Protein AF-A0A1R1XSS2-F1 (afdb_monomer_lite)

Secondary structure (DSSP, 8-state):
-PPP-HHHHHHHHHS------S-S-S----GGG---TTHHHHHHHHHHHHHHHHHHHHHHHHHHHHHHHHHHH--SHHHHHHHHHHHHHHHHHHHHHHHHHHHHHHHHHHHHT-TTS-HHHHHHHHHHHHHHHHHHHHHHHHHHHHHHHHHHHHHHHHHHHHHHH-TT--HHHHHHHHHSTTHHHHHHHHHHTSS-HHHHHHHHHHHHHHHHHHHHHHHHHHHHHHHHHHHHHHHHHHHHHHHHHHHHHHHHHHHHHHHHHHHHHHHHHHHHHHHS-------THHHHHHHHHHHHHT--

InterPro domains:
  IPR000727 Target SNARE coiled-coil homology domain [PF05739] (240-275)
  IPR000727 Target SNARE coiled-coil homology domain [PS50192] (204-266)
  IPR000727 Target SNARE coiled-coil homology domain [SM00397] (199-266)
  IPR006011 Syntaxin, N-terminal domain [PF00804] (41-190)
  IPR006012 Syntaxin/epimorphin, conserved site [PS00914] (210-249)
  IPR010989 SNARE [SSF47661] (39-256)
  IPR045242 Syntaxin [PTHR19957] (60-287)

Organism: NCBI:txid133412

pLDDT: mean 76.54, std 17.03, range [36.44, 97.75]

Structure (mmCIF, N/CA/C/O backbone):
data_AF-A0A1R1XSS2-F1
#
_entry.id   AF-A0A1R1XSS2-F1
#
loop_
_atom_site.group_PDB
_atom_site.id
_atom_site.type_symbol
_atom_site.label_atom_id
_atom_site.label_alt_id
_atom_site.label_comp_id
_atom_site.label_asym_id
_atom_site.label_entity_id
_atom_site.label_seq_id
_atom_site.pdbx_PDB_ins_code
_atom_site.Cartn_x
_atom_site.Cartn_y
_atom_site.Cartn_z
_atom_site.occupancy
_atom_site.B_iso_or_equiv
_atom_site.auth_seq_id
_atom_site.auth_comp_id
_atom_site.auth_asym_id
_atom_site.auth_atom_id
_atom_site.pdbx_PDB_model_num
ATOM 1 N N . MET A 1 1 ? -9.711 13.034 -41.044 1.00 37.41 1 MET A N 1
ATOM 2 C CA . MET A 1 1 ? -9.622 11.672 -41.613 1.00 37.41 1 MET A CA 1
ATOM 3 C C . MET A 1 1 ? -8.235 11.506 -42.209 1.00 37.41 1 MET A C 1
ATOM 5 O O . MET A 1 1 ? -7.926 12.176 -43.189 1.00 37.41 1 MET A O 1
ATOM 9 N N . SER A 1 2 ? -7.376 10.719 -41.565 1.00 43.84 2 SER A N 1
ATOM 10 C CA . SER A 1 2 ? -6.006 10.470 -42.024 1.00 43.84 2 SER A CA 1
ATOM 11 C C . SER A 1 2 ? -6.048 9.641 -43.306 1.00 43.84 2 SER A C 1
ATOM 13 O O . SER A 1 2 ? -6.611 8.551 -43.316 1.00 43.84 2 SER A O 1
ATOM 15 N N . ARG A 1 3 ? -5.520 10.188 -44.405 1.00 57.16 3 ARG A N 1
ATOM 16 C CA . ARG A 1 3 ? -5.411 9.478 -45.684 1.00 57.16 3 ARG A CA 1
ATOM 17 C C . ARG A 1 3 ? -4.302 8.436 -45.575 1.00 57.16 3 ARG A C 1
ATOM 19 O O . ARG A 1 3 ? -3.147 8.801 -45.374 1.00 57.16 3 ARG A O 1
ATOM 26 N N . ASP A 1 4 ? -4.669 7.168 -45.711 1.00 62.91 4 ASP A N 1
ATOM 27 C CA . ASP A 1 4 ? -3.725 6.062 -45.821 1.00 62.91 4 ASP A CA 1
ATOM 28 C C . ASP A 1 4 ? -2.905 6.209 -47.117 1.00 62.91 4 ASP A C 1
ATOM 30 O O . ASP A 1 4 ? -3.460 6.306 -48.212 1.00 62.91 4 ASP A O 1
ATOM 34 N N . ARG A 1 5 ? -1.580 6.309 -46.974 1.00 66.69 5 ARG A N 1
ATOM 35 C CA . ARG A 1 5 ? -0.603 6.470 -48.069 1.00 66.69 5 ARG A CA 1
ATOM 36 C C . ARG A 1 5 ? 0.206 5.198 -48.324 1.00 66.69 5 ARG A C 1
ATOM 38 O O . ARG A 1 5 ? 1.117 5.204 -49.150 1.00 66.69 5 ARG A O 1
ATOM 45 N N . PHE A 1 6 ? -0.121 4.104 -47.639 1.00 59.25 6 PHE A N 1
ATOM 46 C CA . PHE A 1 6 ? 0.618 2.852 -47.744 1.00 59.25 6 PHE A CA 1
ATOM 47 C C . PHE A 1 6 ? 0.536 2.242 -49.154 1.00 59.25 6 PHE A C 1
ATOM 49 O O .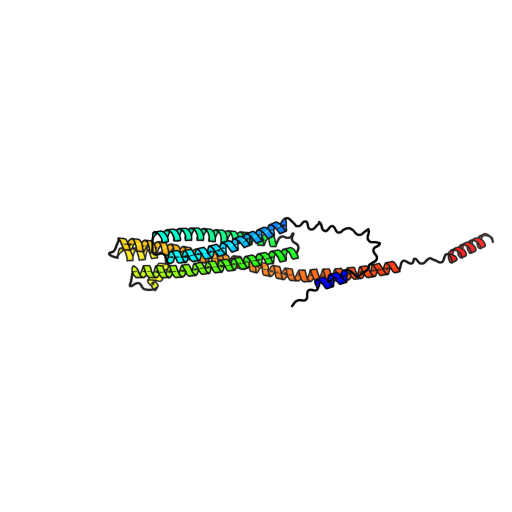 PHE A 1 6 ? 1.543 1.788 -49.700 1.00 59.25 6 PHE A O 1
ATOM 56 N N . GLY A 1 7 ? -0.629 2.332 -49.803 1.00 68.44 7 GLY A N 1
ATOM 57 C CA . GLY A 1 7 ? -0.813 1.868 -51.184 1.00 68.44 7 GLY A CA 1
ATOM 58 C C . GLY A 1 7 ? -0.032 2.684 -52.224 1.00 68.44 7 GLY A C 1
ATOM 59 O O . GLY A 1 7 ? 0.522 2.122 -53.168 1.00 68.44 7 GLY A O 1
ATOM 60 N N . GLU A 1 8 ? 0.089 3.998 -52.018 1.00 64.12 8 GLU A N 1
ATOM 61 C CA . GLU A 1 8 ? 0.827 4.910 -52.908 1.00 64.12 8 GLU A CA 1
ATOM 62 C C . GLU A 1 8 ? 2.338 4.601 -52.896 1.00 64.12 8 GLU A C 1
ATOM 64 O O . GLU A 1 8 ? 3.032 4.722 -53.910 1.00 64.12 8 GLU A O 1
ATOM 69 N N . PHE A 1 9 ? 2.838 4.124 -51.752 1.00 56.12 9 PHE A N 1
ATOM 70 C CA . PHE A 1 9 ? 4.223 3.700 -51.576 1.00 56.12 9 PHE A CA 1
ATOM 71 C C . PHE A 1 9 ? 4.523 2.371 -52.290 1.00 56.12 9 PHE A C 1
ATOM 73 O O . PHE A 1 9 ? 5.562 2.242 -52.939 1.00 56.12 9 PHE A O 1
ATOM 80 N N . GLN A 1 10 ? 3.594 1.407 -52.252 1.00 58.41 10 GLN A N 1
ATOM 81 C CA . GLN A 1 10 ? 3.740 0.139 -52.980 1.00 58.41 10 GLN A CA 1
ATOM 82 C C . GLN A 1 10 ? 3.698 0.335 -54.500 1.00 58.41 10 GLN A C 1
ATOM 84 O O . GLN A 1 10 ? 4.491 -0.267 -55.222 1.00 58.41 10 GLN A O 1
ATOM 89 N N . GLN A 1 11 ? 2.838 1.230 -54.993 1.00 56.16 11 GLN A N 1
ATOM 90 C CA . GLN A 1 11 ? 2.760 1.531 -56.424 1.00 56.16 11 GLN A CA 1
ATOM 91 C C . GLN A 1 11 ? 4.023 2.215 -56.954 1.00 56.16 11 GLN A C 1
ATOM 93 O O . GLN A 1 11 ? 4.503 1.850 -58.025 1.00 56.16 11 GLN A O 1
ATOM 98 N N . ARG A 1 12 ? 4.622 3.140 -56.191 1.00 53.88 12 ARG A N 1
ATOM 99 C CA . ARG A 1 12 ? 5.908 3.754 -56.567 1.00 53.88 12 ARG A CA 1
ATOM 100 C C . ARG A 1 12 ? 7.084 2.776 -56.538 1.00 53.88 12 ARG A C 1
ATOM 102 O O . ARG A 1 12 ? 8.028 2.961 -57.301 1.00 53.88 12 ARG A O 1
ATOM 109 N N . SER A 1 13 ? 7.024 1.739 -55.704 1.00 52.06 13 SER A N 1
ATOM 110 C CA . SER A 1 13 ? 8.040 0.682 -55.654 1.00 52.06 13 SER A CA 1
ATOM 111 C C . SER A 1 13 ? 7.968 -0.287 -56.843 1.00 52.06 13 SER A C 1
ATOM 113 O O . SER A 1 13 ? 8.971 -0.927 -57.148 1.00 52.06 13 SER A O 1
ATOM 115 N N . GLY A 1 14 ? 6.812 -0.422 -57.502 1.00 45.78 14 GLY A N 1
ATOM 116 C CA . GLY A 1 14 ? 6.598 -1.397 -58.580 1.00 45.78 14 GLY A CA 1
ATOM 117 C C . GLY A 1 14 ? 7.002 -0.932 -59.985 1.00 45.78 14 GLY A C 1
ATOM 118 O O . GLY A 1 14 ? 7.110 -1.756 -60.886 1.00 45.78 14 GLY A O 1
ATOM 119 N N . THR A 1 15 ? 7.237 0.368 -60.197 1.00 45.38 15 THR A N 1
ATOM 120 C CA . THR A 1 15 ? 7.461 0.962 -61.534 1.00 45.38 15 THR A CA 1
ATOM 121 C C . THR A 1 15 ? 8.864 1.538 -61.750 1.00 45.38 15 THR A C 1
ATOM 123 O O . THR A 1 15 ? 9.052 2.400 -62.606 1.00 45.38 15 THR A O 1
ATOM 126 N N . ALA A 1 16 ? 9.869 1.077 -61.005 1.00 41.56 16 ALA A N 1
ATOM 127 C CA . ALA A 1 16 ? 11.271 1.374 -61.296 1.00 41.56 16 ALA A CA 1
ATOM 128 C C . ALA A 1 16 ? 11.946 0.120 -61.867 1.00 41.56 16 ALA A C 1
ATOM 130 O O . ALA A 1 16 ? 12.512 -0.686 -61.135 1.00 41.56 16 ALA A O 1
ATOM 131 N N . GLY A 1 17 ? 11.860 -0.051 -63.189 1.00 41.84 17 GLY A N 1
ATOM 132 C CA . GLY A 1 17 ? 12.628 -1.059 -63.914 1.00 41.84 17 GLY A CA 1
ATOM 133 C C . GLY A 1 17 ? 14.123 -0.759 -63.813 1.00 41.84 17 GLY A C 1
ATOM 134 O O . GLY A 1 17 ? 14.663 -0.000 -64.615 1.00 41.84 17 GLY A O 1
ATOM 135 N N . TYR A 1 18 ? 14.788 -1.348 -62.822 1.00 37.25 18 TYR A N 1
ATOM 136 C CA . TYR A 1 18 ? 16.235 -1.501 -62.816 1.00 37.25 18 TYR A CA 1
ATOM 137 C C . TYR A 1 18 ? 16.567 -2.847 -63.454 1.00 37.25 18 TYR A C 1
ATOM 139 O O . TYR A 1 18 ? 16.076 -3.885 -63.020 1.00 37.25 18 TYR A O 1
ATOM 147 N N . ALA A 1 19 ? 17.372 -2.794 -64.516 1.00 37.88 19 ALA A N 1
ATOM 148 C CA . ALA A 1 19 ? 17.928 -3.957 -65.188 1.00 37.88 19 ALA A CA 1
ATOM 149 C C . ALA A 1 19 ? 18.564 -4.907 -64.164 1.00 37.88 19 ALA A C 1
ATOM 151 O O . ALA A 1 19 ? 19.364 -4.501 -63.320 1.00 37.88 19 ALA A O 1
ATOM 152 N N . GLN A 1 20 ? 18.140 -6.159 -64.244 1.00 39.53 20 GLN A N 1
ATOM 153 C CA . GLN A 1 20 ? 18.411 -7.217 -63.295 1.00 39.53 20 GLN A CA 1
ATOM 154 C C . GLN A 1 20 ? 19.535 -8.089 -63.837 1.00 39.53 20 GLN A C 1
ATOM 156 O O . GLN A 1 20 ? 19.279 -9.194 -64.273 1.00 39.53 20 GLN A O 1
ATOM 161 N N . ASP A 1 21 ? 20.758 -7.569 -63.837 1.00 38.91 21 ASP A N 1
ATOM 162 C CA . ASP A 1 21 ? 21.982 -8.348 -64.026 1.00 38.91 21 ASP A CA 1
ATOM 163 C C . ASP A 1 21 ? 23.112 -7.621 -63.269 1.00 38.91 21 ASP A C 1
ATOM 165 O O . ASP A 1 21 ? 23.162 -6.394 -63.261 1.00 38.91 21 ASP A O 1
ATOM 169 N N . ASP A 1 22 ? 23.991 -8.372 -62.598 1.00 38.97 22 ASP A N 1
ATOM 170 C CA . ASP A 1 22 ? 25.159 -7.929 -61.799 1.00 38.97 22 ASP A CA 1
ATOM 171 C C . ASP A 1 22 ? 25.000 -7.619 -60.292 1.00 38.97 22 ASP A C 1
ATOM 173 O O . ASP A 1 22 ? 25.690 -6.752 -59.750 1.00 38.97 22 ASP A O 1
ATOM 177 N N . PHE A 1 23 ? 24.217 -8.407 -59.545 1.00 37.78 23 PHE A N 1
ATOM 178 C CA . PHE A 1 23 ? 24.338 -8.458 -58.070 1.00 37.78 23 PHE A CA 1
ATOM 179 C C . PHE A 1 23 ? 24.387 -9.879 -57.478 1.00 37.78 23 PHE A C 1
ATOM 181 O O . PHE A 1 23 ? 23.894 -10.121 -56.384 1.00 37.78 23 PHE A O 1
ATOM 188 N N . ASN A 1 24 ? 25.065 -10.825 -58.135 1.00 38.59 24 ASN A N 1
ATOM 189 C CA . ASN A 1 24 ? 25.319 -12.156 -57.550 1.00 38.59 24 ASN A CA 1
ATOM 190 C C . ASN A 1 24 ? 26.550 -12.228 -56.626 1.00 38.59 24 ASN A C 1
ATOM 192 O O . ASN A 1 24 ? 27.005 -13.317 -56.290 1.00 38.59 24 ASN A O 1
ATOM 196 N N . ASN A 1 25 ? 27.100 -11.096 -56.176 1.00 46.53 25 ASN A N 1
ATOM 197 C CA . ASN A 1 25 ? 28.165 -11.112 -55.171 1.00 46.53 25 ASN A CA 1
ATOM 198 C C . ASN A 1 25 ? 28.064 -9.932 -54.198 1.00 46.53 25 ASN A C 1
ATOM 200 O O . ASN A 1 25 ? 28.955 -9.087 -54.104 1.00 46.53 25 ASN A O 1
ATOM 204 N N . ALA A 1 26 ? 26.940 -9.852 -53.491 1.00 37.84 26 ALA A N 1
ATOM 205 C CA . ALA A 1 26 ? 26.832 -9.066 -52.274 1.00 37.84 26 ALA A CA 1
ATOM 206 C C . ALA A 1 26 ? 26.421 -10.017 -51.153 1.00 37.84 26 ALA A C 1
ATOM 208 O O . ALA A 1 26 ? 25.382 -10.667 -51.228 1.00 37.84 26 ALA A O 1
ATOM 209 N N . HIS A 1 27 ? 27.298 -10.115 -50.155 1.00 43.62 27 HIS A N 1
ATOM 210 C CA . HIS A 1 27 ? 27.101 -10.789 -48.880 1.00 43.62 27 HIS A CA 1
ATOM 211 C C . HIS A 1 27 ? 25.633 -10.694 -48.447 1.00 43.62 27 HIS A C 1
ATOM 213 O O . HIS A 1 27 ? 25.134 -9.599 -48.183 1.00 43.62 27 HIS A O 1
ATOM 219 N N . SER A 1 28 ? 24.939 -11.831 -48.394 1.00 38.06 28 SER A N 1
ATOM 220 C CA . SER A 1 28 ? 23.643 -11.914 -47.736 1.00 38.06 28 SER A CA 1
ATOM 221 C C . SER A 1 28 ? 23.850 -11.446 -46.300 1.00 38.06 28 SER A C 1
ATOM 223 O O . SER A 1 28 ? 24.470 -12.157 -45.505 1.00 38.06 28 SER A O 1
ATOM 225 N N . ILE A 1 29 ? 23.389 -10.238 -45.970 1.00 46.94 29 ILE A N 1
ATOM 226 C CA . ILE A 1 29 ? 23.293 -9.816 -44.577 1.00 46.94 29 ILE A CA 1
ATOM 227 C C . ILE A 1 29 ? 22.296 -10.778 -43.950 1.00 46.94 29 ILE A C 1
ATOM 229 O O . ILE A 1 29 ? 21.097 -10.745 -44.226 1.00 46.94 29 ILE A O 1
ATOM 233 N N . ASN A 1 30 ? 22.839 -11.705 -43.175 1.00 38.56 30 ASN A N 1
ATOM 234 C CA . ASN A 1 30 ? 22.077 -12.695 -42.458 1.00 38.56 30 ASN A CA 1
ATOM 235 C C . ASN A 1 30 ? 21.280 -11.975 -41.360 1.00 38.56 30 ASN A C 1
ATOM 237 O O . ASN A 1 30 ? 21.793 -11.711 -40.275 1.00 38.56 30 ASN A O 1
ATOM 241 N N . MET A 1 31 ? 20.018 -11.658 -41.652 1.00 43.28 31 MET A N 1
ATOM 242 C CA . MET A 1 31 ? 19.047 -11.122 -40.692 1.00 43.28 31 MET A CA 1
ATOM 243 C C . MET A 1 31 ? 18.635 -12.141 -39.605 1.00 43.28 31 MET A C 1
ATOM 245 O O . MET A 1 31 ? 17.736 -11.856 -38.825 1.00 43.28 31 MET A O 1
ATOM 249 N N . ASN A 1 32 ? 19.298 -13.301 -39.485 1.00 36.44 32 ASN A N 1
ATOM 250 C CA . ASN A 1 32 ? 19.115 -14.217 -38.348 1.00 36.44 32 ASN A CA 1
ATOM 251 C C . ASN A 1 32 ? 20.041 -13.920 -37.156 1.00 36.44 32 ASN A C 1
ATOM 253 O O . ASN A 1 32 ? 20.038 -14.671 -36.182 1.00 36.44 32 ASN A O 1
ATOM 257 N N . GLN A 1 33 ? 20.808 -12.824 -37.174 1.00 38.62 33 GLN A N 1
ATOM 258 C CA . GLN A 1 33 ? 21.546 -12.364 -35.988 1.00 38.62 33 GLN A CA 1
ATOM 259 C C . GLN A 1 33 ? 20.752 -11.413 -35.073 1.00 38.62 33 GLN A C 1
ATOM 261 O O . GLN A 1 33 ? 21.328 -10.827 -34.163 1.00 38.62 33 GLN A O 1
ATOM 266 N N . ILE A 1 34 ? 19.420 -11.341 -35.192 1.00 45.09 34 ILE A N 1
ATOM 267 C CA . ILE A 1 34 ? 18.556 -10.868 -34.091 1.00 45.09 34 ILE A CA 1
ATOM 268 C C . ILE A 1 34 ? 18.314 -12.043 -33.125 1.00 45.09 34 ILE A C 1
ATOM 270 O O . ILE A 1 34 ? 17.194 -12.431 -32.827 1.00 45.09 34 ILE A O 1
ATOM 274 N N . SER A 1 35 ? 19.383 -12.667 -32.635 1.00 40.97 35 SER A N 1
ATOM 275 C CA . SER A 1 35 ? 19.298 -13.622 -31.525 1.00 40.97 35 SER A CA 1
ATOM 276 C C . SER A 1 35 ? 19.470 -12.871 -30.205 1.00 40.97 35 SER A C 1
ATOM 278 O O . SER A 1 35 ? 20.425 -13.089 -29.472 1.00 40.97 35 SER A O 1
ATOM 280 N N . GLY A 1 36 ? 18.536 -11.960 -29.913 1.00 46.03 36 GLY A N 1
ATOM 281 C CA . GLY A 1 36 ? 18.398 -11.304 -28.603 1.00 46.03 36 GLY A CA 1
ATOM 282 C C . GLY A 1 36 ? 17.307 -11.934 -27.726 1.00 46.03 36 GLY A C 1
ATOM 283 O O . GLY A 1 36 ? 16.889 -11.358 -26.724 1.00 46.03 36 GLY A O 1
ATOM 284 N N . HIS A 1 37 ? 16.793 -13.103 -28.116 1.00 48.12 37 HIS A N 1
ATOM 285 C CA . HIS A 1 37 ? 15.470 -13.564 -27.698 1.00 48.12 37 HIS A CA 1
ATOM 286 C C . HIS A 1 37 ? 15.332 -14.003 -26.234 1.00 48.12 37 HIS A C 1
ATOM 288 O O . HIS A 1 37 ? 14.205 -14.095 -25.769 1.00 48.12 37 HIS A O 1
ATOM 294 N N . THR A 1 38 ? 16.403 -14.194 -25.461 1.00 51.97 38 THR A N 1
ATOM 295 C CA . THR A 1 38 ? 16.256 -14.712 -24.084 1.00 51.97 38 THR A CA 1
ATOM 296 C C . THR A 1 38 ? 16.279 -13.628 -22.996 1.00 51.97 38 THR A C 1
ATOM 298 O O . THR A 1 38 ? 15.683 -13.834 -21.942 1.00 51.97 38 THR A O 1
ATOM 301 N N . SER A 1 39 ? 16.931 -12.476 -23.215 1.00 67.88 39 SER A N 1
ATOM 302 C CA . SER A 1 39 ? 17.014 -11.390 -22.209 1.00 67.88 39 SER A CA 1
ATOM 303 C C . SER A 1 39 ? 15.776 -10.486 -22.239 1.00 67.88 39 SER A C 1
ATOM 305 O O . SER A 1 39 ? 15.155 -10.255 -21.201 1.00 67.88 39 SER A O 1
ATOM 307 N N . ASP A 1 40 ? 15.343 -10.059 -23.431 1.00 78.56 40 ASP A N 1
ATOM 308 C CA . ASP A 1 40 ? 14.160 -9.200 -23.586 1.00 78.56 40 ASP A CA 1
ATOM 309 C C . ASP A 1 40 ? 12.860 -9.931 -23.215 1.00 78.56 40 ASP A C 1
ATOM 311 O O . ASP A 1 40 ? 12.002 -9.357 -22.552 1.00 78.56 40 ASP A O 1
ATOM 315 N N . GLN A 1 41 ? 12.725 -11.221 -23.551 1.00 84.88 41 GLN A N 1
ATOM 316 C CA . GLN A 1 41 ? 11.550 -12.013 -23.157 1.00 84.88 41 GLN A CA 1
ATOM 317 C C . GLN A 1 41 ? 11.418 -12.145 -21.637 1.00 84.88 41 GLN A C 1
ATOM 319 O O . GLN A 1 41 ? 10.315 -12.029 -21.105 1.00 84.88 41 GLN A O 1
ATOM 324 N N . LYS A 1 42 ? 12.533 -12.363 -20.926 1.00 87.38 42 LYS A N 1
ATOM 325 C CA . LYS A 1 42 ? 12.532 -12.414 -19.459 1.00 87.38 42 LYS A CA 1
ATOM 326 C C . LYS A 1 42 ? 12.131 -11.068 -18.867 1.00 87.38 42 LYS A C 1
ATOM 328 O O . LYS A 1 42 ? 11.295 -11.044 -17.973 1.00 87.38 42 LYS A O 1
ATOM 333 N N . PHE A 1 43 ? 12.680 -9.970 -19.386 1.00 89.44 43 PHE A N 1
ATOM 334 C CA . PHE A 1 43 ? 12.314 -8.623 -18.952 1.00 89.44 43 PHE A CA 1
ATOM 335 C C . PHE A 1 43 ? 10.820 -8.339 -19.166 1.00 89.44 43 PHE A C 1
ATOM 337 O O . PHE A 1 43 ? 10.141 -7.911 -18.238 1.00 89.44 43 PHE A O 1
ATOM 344 N N . PHE A 1 44 ? 10.280 -8.618 -20.358 1.00 90.50 44 PHE A N 1
ATOM 345 C CA . PHE A 1 44 ? 8.857 -8.392 -20.629 1.00 90.50 44 PHE A CA 1
ATOM 346 C C . PHE A 1 44 ? 7.959 -9.243 -19.740 1.00 90.50 44 PHE A C 1
ATOM 348 O O . PHE A 1 44 ? 6.973 -8.728 -19.226 1.00 90.50 44 PHE A O 1
ATOM 355 N N . LYS A 1 45 ? 8.347 -10.493 -19.467 1.00 93.31 45 LYS A N 1
ATOM 356 C CA . LYS A 1 45 ? 7.628 -11.324 -18.505 1.00 93.31 45 LYS A CA 1
ATOM 357 C C . LYS A 1 45 ? 7.607 -10.696 -17.106 1.00 93.31 45 LYS A C 1
ATOM 359 O O . LYS A 1 45 ? 6.546 -10.645 -16.505 1.00 93.31 45 LYS A O 1
ATOM 364 N N . MET A 1 46 ? 8.730 -10.166 -16.612 1.00 93.50 46 MET A N 1
ATOM 365 C CA . MET A 1 46 ? 8.758 -9.472 -15.313 1.00 93.50 46 MET A CA 1
ATOM 366 C C . MET A 1 46 ? 7.827 -8.252 -15.292 1.00 93.50 46 MET A C 1
ATOM 368 O O . MET A 1 46 ? 7.114 -8.038 -14.317 1.00 93.50 46 MET A O 1
ATOM 372 N N . ILE A 1 47 ? 7.812 -7.465 -16.374 1.00 94.81 47 ILE A N 1
ATOM 373 C CA . ILE A 1 47 ? 6.908 -6.316 -16.523 1.00 94.81 47 ILE A CA 1
ATOM 374 C C . ILE A 1 47 ? 5.444 -6.762 -16.464 1.00 94.81 47 ILE A C 1
ATOM 376 O O . ILE A 1 47 ? 4.647 -6.141 -15.762 1.00 94.81 47 ILE A O 1
ATOM 380 N N . ASP A 1 48 ? 5.093 -7.827 -17.185 1.00 95.62 48 ASP A N 1
ATOM 381 C CA . ASP A 1 48 ? 3.733 -8.363 -17.215 1.00 95.62 48 ASP A CA 1
ATOM 382 C C . ASP A 1 48 ? 3.323 -8.947 -15.854 1.00 95.62 48 ASP A C 1
ATOM 384 O O . ASP A 1 48 ? 2.220 -8.668 -15.382 1.00 95.62 48 ASP A O 1
ATOM 388 N N . ASP A 1 49 ? 4.225 -9.671 -15.184 1.00 96.25 49 ASP A N 1
ATOM 389 C CA . ASP A 1 49 ? 4.007 -10.235 -13.849 1.00 96.25 49 ASP A CA 1
ATOM 390 C C . ASP A 1 49 ? 3.762 -9.117 -12.814 1.00 96.25 49 ASP A C 1
ATOM 392 O O . ASP A 1 49 ? 2.792 -9.167 -12.058 1.00 96.25 49 ASP A O 1
ATOM 396 N N . VAL A 1 50 ? 4.583 -8.057 -12.808 1.00 96.88 50 VAL A N 1
ATOM 397 C CA . VAL A 1 50 ? 4.393 -6.900 -11.911 1.00 96.88 50 VAL A CA 1
ATOM 398 C C . VAL A 1 50 ? 3.112 -6.139 -12.241 1.00 96.88 50 VAL A C 1
ATOM 400 O O . VAL A 1 50 ? 2.381 -5.729 -11.340 1.00 96.88 50 VAL A O 1
ATOM 403 N N . LYS A 1 51 ? 2.788 -5.972 -13.525 1.00 96.69 51 LYS A N 1
ATOM 404 C CA . LYS A 1 51 ? 1.537 -5.334 -13.944 1.00 96.69 51 LYS A CA 1
ATOM 405 C C . LYS A 1 51 ? 0.313 -6.112 -13.455 1.00 96.69 51 LYS A C 1
ATOM 407 O O . LYS A 1 51 ? -0.648 -5.488 -13.005 1.00 96.69 51 LYS A O 1
ATOM 412 N N . ALA A 1 52 ? 0.348 -7.443 -13.532 1.00 97.44 52 ALA A N 1
ATOM 413 C CA . ALA A 1 52 ? -0.707 -8.302 -13.007 1.00 97.44 52 ALA A CA 1
ATOM 414 C C . ALA A 1 52 ? -0.838 -8.142 -11.485 1.00 97.44 52 ALA A C 1
ATOM 416 O O . ALA A 1 52 ? -1.931 -7.838 -11.014 1.00 97.44 52 ALA A O 1
ATOM 417 N N . LYS A 1 53 ? 0.276 -8.189 -10.739 1.00 97.31 53 LYS A N 1
ATOM 418 C CA . LYS A 1 53 ? 0.285 -7.948 -9.283 1.00 97.31 53 LYS A CA 1
ATOM 419 C C . LYS A 1 53 ? -0.324 -6.598 -8.900 1.00 97.31 53 LYS A C 1
ATOM 421 O O . LYS A 1 53 ? -1.127 -6.533 -7.979 1.00 97.31 53 LYS A O 1
ATOM 426 N N . ILE A 1 54 ? 0.005 -5.520 -9.619 1.00 97.56 54 ILE A N 1
ATOM 427 C CA . ILE A 1 54 ? -0.582 -4.189 -9.372 1.00 97.56 54 ILE A CA 1
ATOM 428 C C . ILE A 1 54 ? -2.101 -4.204 -9.603 1.00 97.56 54 ILE A C 1
ATOM 430 O O . ILE A 1 54 ? -2.843 -3.592 -8.836 1.00 97.56 54 ILE A O 1
ATOM 434 N N . SER A 1 55 ? -2.573 -4.895 -10.644 1.00 97.44 55 SER A N 1
ATOM 435 C CA . SER A 1 55 ? -4.007 -5.033 -10.927 1.00 97.44 55 SER A CA 1
ATOM 436 C C . SER A 1 55 ? -4.732 -5.844 -9.851 1.00 97.44 55 SER A C 1
ATOM 438 O O . SER A 1 55 ? -5.830 -5.469 -9.434 1.00 97.44 55 SER A O 1
ATOM 440 N N . ASP A 1 56 ? -4.125 -6.937 -9.391 1.00 97.44 56 ASP A N 1
ATOM 441 C CA . ASP A 1 56 ? -4.678 -7.784 -8.335 1.00 97.44 56 ASP A CA 1
ATOM 442 C C . ASP A 1 56 ? -4.737 -7.025 -7.006 1.00 97.44 56 ASP A C 1
ATOM 444 O O . ASP A 1 56 ? -5.783 -7.004 -6.353 1.00 97.44 56 ASP A O 1
ATOM 448 N N . LEU A 1 57 ? -3.670 -6.298 -6.662 1.00 97.75 57 LEU A N 1
ATOM 449 C CA . LEU A 1 57 ? -3.638 -5.403 -5.509 1.00 97.75 57 LEU A CA 1
ATOM 450 C C . LEU A 1 57 ? -4.722 -4.319 -5.589 1.00 97.75 57 LEU A C 1
ATOM 452 O O . LEU A 1 57 ? -5.376 -4.047 -4.585 1.00 97.75 57 LEU A O 1
ATOM 456 N N . ASP A 1 58 ? -4.970 -3.706 -6.754 1.00 96.69 58 ASP A N 1
ATOM 457 C CA . ASP A 1 58 ? -6.052 -2.716 -6.897 1.00 96.69 58 ASP A CA 1
ATOM 458 C C . ASP A 1 58 ? -7.410 -3.350 -6.546 1.00 96.69 58 ASP A C 1
ATOM 460 O O . ASP A 1 58 ? -8.154 -2.795 -5.736 1.00 96.69 58 ASP A O 1
ATOM 464 N N . SER A 1 59 ? -7.685 -4.573 -7.017 1.00 97.50 59 SER A N 1
ATOM 465 C CA . SER A 1 59 ? -8.894 -5.320 -6.636 1.00 97.50 59 SER A CA 1
ATOM 466 C C . SER A 1 59 ? -8.953 -5.623 -5.134 1.00 97.50 59 SER A C 1
ATOM 468 O O . SER A 1 59 ? -9.967 -5.352 -4.482 1.00 97.50 59 SER A O 1
ATOM 470 N N . GLN A 1 60 ? -7.865 -6.135 -4.556 1.00 96.88 60 GLN A N 1
ATOM 471 C CA . GLN A 1 60 ? -7.787 -6.451 -3.130 1.00 96.88 60 GLN A CA 1
ATOM 472 C C . GLN A 1 60 ? -7.970 -5.202 -2.255 1.00 96.88 60 GLN A C 1
ATOM 474 O O . GLN A 1 60 ? -8.664 -5.262 -1.243 1.00 96.88 60 GLN A O 1
ATOM 479 N N . THR A 1 61 ? -7.428 -4.043 -2.645 1.00 95.94 61 THR A N 1
ATOM 480 C CA . THR A 1 61 ? -7.613 -2.791 -1.889 1.00 95.94 61 THR A CA 1
ATOM 481 C C . THR A 1 61 ? -9.079 -2.348 -1.874 1.00 95.94 61 THR A C 1
ATOM 483 O O . THR A 1 61 ? -9.572 -1.892 -0.840 1.00 95.94 61 THR A O 1
ATOM 486 N N . GLN A 1 62 ? -9.830 -2.566 -2.961 1.00 95.75 62 GLN A N 1
ATOM 487 C CA . GLN A 1 62 ? -11.280 -2.339 -2.964 1.00 95.75 62 GLN A CA 1
ATOM 488 C C . GLN A 1 62 ? -12.020 -3.331 -2.056 1.00 95.75 62 GLN A C 1
ATOM 490 O O . GLN A 1 62 ? -12.964 -2.946 -1.363 1.00 95.75 62 GLN A O 1
ATOM 495 N N . GLN A 1 63 ? -11.574 -4.589 -1.991 1.00 95.75 63 GLN A N 1
ATOM 496 C CA . GLN A 1 63 ? -12.119 -5.564 -1.041 1.00 95.75 63 GLN A CA 1
ATOM 497 C C . GLN A 1 63 ? -11.834 -5.159 0.415 1.00 95.75 63 GLN A C 1
ATOM 499 O O . GLN A 1 63 ? -12.734 -5.235 1.251 1.00 95.75 63 GLN A O 1
ATOM 504 N N . VAL A 1 64 ? -10.636 -4.638 0.715 1.00 95.88 64 VAL A N 1
ATOM 505 C CA . VAL A 1 64 ? -10.307 -4.062 2.032 1.00 95.88 64 VAL A CA 1
ATOM 506 C C . VAL A 1 64 ? -11.258 -2.921 2.376 1.00 95.88 64 VAL A C 1
ATOM 508 O O . VAL A 1 64 ? -11.735 -2.857 3.510 1.00 95.88 64 VAL A O 1
ATOM 511 N N . ARG A 1 65 ? -11.573 -2.039 1.419 1.00 95.19 65 ARG A N 1
ATOM 512 C CA . ARG A 1 65 ? -12.547 -0.958 1.627 1.00 95.19 65 ARG A CA 1
ATOM 513 C C . ARG A 1 65 ? -13.924 -1.514 1.989 1.00 95.19 65 ARG A C 1
ATOM 515 O O . ARG A 1 65 ? -14.505 -1.113 2.994 1.00 95.19 65 ARG A O 1
ATOM 522 N N . TYR A 1 66 ? -14.412 -2.479 1.213 1.00 94.06 66 TYR A N 1
ATOM 523 C CA . TYR A 1 66 ? -15.701 -3.122 1.457 1.00 94.06 66 TYR A CA 1
ATOM 524 C C . TYR A 1 66 ? -15.765 -3.799 2.835 1.00 94.06 66 TYR A C 1
ATOM 526 O O . TYR A 1 66 ? -16.718 -3.586 3.585 1.00 94.06 66 TYR A O 1
ATOM 534 N N . LEU A 1 67 ? -14.745 -4.581 3.202 1.00 92.75 67 LEU A N 1
ATOM 535 C CA . LEU A 1 67 ? -14.684 -5.257 4.500 1.00 92.75 67 LEU A CA 1
ATOM 536 C C . LEU A 1 67 ? -14.538 -4.264 5.661 1.00 92.75 67 LEU A C 1
ATOM 538 O O . LEU A 1 67 ? -15.175 -4.439 6.700 1.00 92.75 67 LEU A O 1
ATOM 542 N N . SER A 1 68 ? -13.776 -3.186 5.479 1.00 91.81 68 SER A N 1
ATOM 543 C CA . SER A 1 68 ? -13.696 -2.071 6.434 1.00 91.81 68 SER A CA 1
ATOM 544 C C . SER A 1 68 ? -15.077 -1.451 6.690 1.00 91.81 68 SER A C 1
ATOM 546 O O . SER A 1 68 ? -15.497 -1.303 7.834 1.00 91.81 68 SER A O 1
ATOM 548 N N . ASP A 1 69 ? -15.854 -1.165 5.646 1.00 90.75 69 ASP A N 1
ATOM 549 C CA . ASP A 1 69 ? -17.207 -0.617 5.810 1.00 90.75 69 ASP A CA 1
ATOM 550 C C . ASP A 1 69 ? -18.195 -1.639 6.407 1.00 90.75 69 ASP A C 1
ATOM 552 O O . ASP A 1 69 ? -19.054 -1.294 7.230 1.00 90.75 69 ASP A O 1
ATOM 556 N N . LYS A 1 70 ? -18.054 -2.921 6.053 1.00 89.69 70 LYS A N 1
ATOM 557 C CA . LYS A 1 70 ? -18.858 -4.025 6.597 1.00 89.69 70 LYS A CA 1
ATOM 558 C C . LYS A 1 70 ? -18.612 -4.234 8.094 1.00 89.69 70 LYS A C 1
ATOM 560 O O . LYS A 1 70 ? -19.570 -4.344 8.855 1.00 89.69 70 LYS A O 1
ATOM 565 N N . THR A 1 71 ? -17.352 -4.245 8.529 1.00 86.81 71 THR A N 1
ATOM 566 C CA . THR A 1 71 ? -16.978 -4.378 9.952 1.00 86.81 71 THR A CA 1
ATOM 567 C C . THR A 1 71 ? -17.466 -3.199 10.784 1.00 86.81 71 THR A C 1
ATOM 569 O O . THR A 1 71 ? -17.883 -3.370 11.926 1.00 86.81 71 THR A O 1
ATOM 572 N N . LEU A 1 72 ? -17.494 -1.993 10.215 1.00 83.19 72 LEU A N 1
ATOM 573 C CA . LEU A 1 72 ? -18.103 -0.853 10.885 1.00 83.19 72 LEU A CA 1
ATOM 574 C C . LEU A 1 72 ? -19.630 -1.029 10.960 1.00 83.19 72 LEU A C 1
ATOM 576 O O . LEU A 1 72 ? -20.225 -0.855 12.019 1.00 83.19 72 LEU A O 1
ATOM 580 N N . SER A 1 73 ? -20.309 -1.374 9.872 1.00 83.62 73 SER A N 1
ATOM 581 C CA . SER A 1 73 ? -21.782 -1.420 9.842 1.00 83.62 73 SER A CA 1
ATOM 582 C C . SER A 1 73 ? -22.423 -2.613 10.566 1.00 83.62 73 SER A C 1
ATOM 584 O O . SER A 1 73 ? -23.593 -2.523 10.939 1.00 83.62 73 SER A O 1
ATOM 586 N N . SER A 1 74 ? -21.700 -3.710 10.804 1.00 79.00 74 SER A N 1
ATOM 587 C CA . SER A 1 74 ? -22.265 -4.912 11.428 1.00 79.00 74 SER A CA 1
ATOM 588 C C . SER A 1 74 ? -22.669 -4.700 12.894 1.00 79.00 74 SER A C 1
ATOM 590 O O . SER A 1 74 ? -21.865 -4.249 13.706 1.00 79.00 74 SER A O 1
ATOM 592 N N . ILE A 1 75 ? -23.907 -5.083 13.229 1.00 67.06 75 ILE A N 1
ATOM 593 C CA . ILE A 1 75 ? -24.493 -5.009 14.585 1.00 67.06 75 ILE A CA 1
ATOM 594 C C . ILE A 1 75 ? -24.448 -6.378 15.297 1.00 67.06 75 ILE A C 1
ATOM 596 O O . ILE A 1 75 ? -24.524 -6.449 16.518 1.00 67.06 75 ILE A O 1
ATOM 600 N N . ASN A 1 76 ? -24.323 -7.477 14.544 1.00 74.44 76 ASN A N 1
ATOM 601 C CA . ASN A 1 76 ? -24.255 -8.835 15.088 1.00 74.44 76 ASN A CA 1
ATOM 602 C C . ASN A 1 76 ? -22.798 -9.244 15.370 1.00 74.44 76 ASN A C 1
ATOM 604 O O . ASN A 1 76 ? -21.988 -9.333 14.440 1.00 74.44 76 ASN A O 1
ATOM 608 N N . ASP A 1 77 ? -22.516 -9.575 16.633 1.00 73.44 77 ASP A N 1
ATOM 609 C CA . ASP A 1 77 ? -21.205 -9.973 17.160 1.00 73.44 77 ASP A CA 1
ATOM 610 C C . ASP A 1 77 ? -20.524 -11.091 16.348 1.00 73.44 77 ASP A C 1
ATOM 612 O O . ASP A 1 77 ? -19.326 -11.014 16.083 1.00 73.44 77 ASP A O 1
ATOM 616 N N . GLN A 1 78 ? -21.257 -12.113 15.888 1.00 78.31 78 GLN A N 1
ATOM 617 C CA . GLN A 1 78 ? -20.659 -13.211 15.111 1.00 78.31 78 GLN A CA 1
ATOM 618 C C . GLN A 1 78 ? -20.217 -12.754 13.716 1.00 78.31 78 GLN A C 1
ATOM 620 O O . GLN A 1 78 ? -19.111 -13.061 13.270 1.00 78.31 78 GLN A O 1
ATOM 625 N N . THR A 1 79 ? -21.067 -11.986 13.031 1.00 79.62 79 THR A N 1
ATOM 626 C CA . THR A 1 79 ? -20.757 -11.456 11.693 1.00 79.62 79 THR A CA 1
ATOM 627 C C . THR A 1 79 ? -19.657 -10.399 11.728 1.00 79.62 79 THR A C 1
ATOM 629 O O . THR A 1 79 ? -18.860 -10.320 10.791 1.00 79.62 79 THR A O 1
ATOM 632 N N . PHE A 1 80 ? -19.585 -9.629 12.818 1.00 81.56 80 PHE A N 1
ATOM 633 C CA . PHE A 1 80 ? -18.529 -8.656 13.071 1.00 81.56 80 PHE A CA 1
ATOM 634 C C . PHE A 1 80 ? -17.175 -9.350 13.208 1.00 81.56 80 PHE A C 1
ATOM 636 O O . PHE A 1 80 ? -16.253 -9.039 12.459 1.00 81.56 80 PHE A O 1
ATOM 643 N N . GLN A 1 81 ? -17.075 -10.345 14.096 1.00 82.50 81 GLN A N 1
ATOM 644 C CA . GLN A 1 81 ? -15.823 -11.070 14.331 1.00 82.50 81 GLN A CA 1
ATOM 645 C C . GLN A 1 81 ? -15.344 -11.811 13.076 1.00 82.50 81 GLN A C 1
ATOM 647 O O . GLN A 1 81 ? -14.164 -11.753 12.739 1.00 82.50 81 GLN A O 1
ATOM 652 N N . ALA A 1 82 ? -16.256 -12.449 12.333 1.00 87.62 82 ALA A N 1
ATOM 653 C CA . ALA A 1 82 ? -15.912 -13.098 11.069 1.00 87.62 82 ALA A CA 1
ATOM 654 C C . ALA A 1 82 ? -15.349 -12.098 10.041 1.00 87.62 82 ALA A C 1
ATOM 656 O O . ALA A 1 82 ? -14.276 -12.327 9.488 1.00 87.62 82 ALA A O 1
ATOM 657 N N . SER A 1 83 ? -16.031 -10.964 9.842 1.00 88.50 83 SER A N 1
ATOM 658 C CA . SER A 1 83 ? -15.598 -9.936 8.882 1.00 88.50 83 SER A CA 1
ATOM 659 C C . SER A 1 83 ? -14.294 -9.253 9.314 1.00 88.50 83 SER A C 1
ATOM 661 O O . SER A 1 83 ? -13.489 -8.879 8.467 1.00 88.50 83 SER A O 1
ATOM 663 N N . ARG A 1 84 ? -14.061 -9.101 10.625 1.00 87.75 84 ARG A N 1
ATOM 664 C CA . ARG A 1 84 ? -12.823 -8.533 11.177 1.00 87.75 84 ARG A CA 1
ATOM 665 C C . ARG A 1 84 ? -11.630 -9.455 10.937 1.00 87.75 84 ARG A C 1
ATOM 667 O O . ARG A 1 84 ? -10.598 -8.993 10.467 1.00 87.75 84 ARG A O 1
ATOM 674 N N . ASN A 1 85 ? -11.790 -10.754 11.181 1.00 90.12 85 ASN A N 1
ATOM 675 C CA . ASN A 1 85 ? -10.741 -11.740 10.909 1.00 90.12 85 ASN A CA 1
ATOM 676 C C . ASN A 1 85 ? -10.396 -11.807 9.414 1.00 90.12 85 ASN A C 1
ATOM 678 O O . ASN A 1 85 ? -9.223 -11.881 9.051 1.00 90.12 85 ASN A O 1
ATOM 682 N N . GLU A 1 86 ? -11.412 -11.756 8.550 1.00 93.69 86 GLU A N 1
ATOM 683 C CA . GLU A 1 86 ? -11.242 -11.692 7.096 1.00 93.69 86 GLU A CA 1
ATOM 684 C C . GLU A 1 86 ? -10.477 -10.425 6.678 1.00 93.69 86 GLU A C 1
ATOM 686 O O . GLU A 1 86 ? -9.499 -10.507 5.935 1.00 93.69 86 GLU A O 1
ATOM 691 N N . LEU A 1 87 ? -10.854 -9.266 7.230 1.00 93.38 87 LEU A N 1
ATOM 692 C CA . LEU A 1 87 ? -10.178 -7.989 7.000 1.00 93.38 87 LEU A CA 1
ATOM 693 C C . LEU A 1 87 ? -8.711 -8.019 7.452 1.00 93.38 87 LEU A C 1
ATOM 695 O O . LEU A 1 87 ? -7.840 -7.539 6.730 1.00 93.38 87 LEU A O 1
ATOM 699 N N . GLU A 1 88 ? -8.411 -8.584 8.623 1.00 92.12 88 GLU A N 1
ATOM 700 C CA . GLU A 1 88 ? -7.033 -8.716 9.106 1.00 92.12 88 GLU A CA 1
ATOM 701 C C . GLU A 1 88 ? -6.170 -9.597 8.196 1.00 92.12 88 GLU A C 1
ATOM 703 O O . GLU A 1 88 ? -5.015 -9.263 7.926 1.00 92.12 88 GLU A O 1
ATOM 708 N N . LEU A 1 89 ? -6.711 -10.729 7.736 1.00 95.00 89 LEU A N 1
ATOM 709 C CA . LEU A 1 89 ? -6.007 -11.627 6.821 1.00 95.00 89 LEU A CA 1
ATOM 710 C C . LEU A 1 89 ? -5.718 -10.932 5.491 1.00 95.00 89 LEU A C 1
ATOM 712 O O . LEU A 1 89 ? -4.573 -10.950 5.039 1.00 95.00 89 LEU A O 1
ATOM 716 N N . LEU A 1 90 ? -6.727 -10.270 4.920 1.00 96.31 90 LEU A N 1
ATOM 717 C CA . LEU A 1 90 ? -6.582 -9.538 3.668 1.00 96.31 90 LEU A CA 1
ATOM 718 C C . LEU A 1 90 ? -5.581 -8.383 3.802 1.00 96.31 90 LEU A C 1
ATOM 720 O O . LEU A 1 90 ? -4.743 -8.203 2.928 1.00 96.31 90 LEU A O 1
ATOM 724 N N . ASN A 1 91 ? -5.597 -7.645 4.917 1.00 95.19 91 ASN A N 1
ATOM 725 C CA . ASN A 1 91 ? -4.616 -6.588 5.177 1.00 95.19 91 ASN A CA 1
ATOM 726 C C . ASN A 1 91 ? -3.183 -7.128 5.189 1.00 95.19 91 ASN A C 1
ATOM 728 O O . ASN A 1 91 ? -2.318 -6.559 4.527 1.00 95.19 91 ASN A O 1
ATOM 732 N N . ARG A 1 92 ? -2.936 -8.243 5.892 1.00 95.31 92 ARG A N 1
ATOM 733 C CA . ARG A 1 92 ? -1.609 -8.881 5.920 1.00 95.31 92 ARG A CA 1
ATOM 734 C C . ARG A 1 92 ? -1.165 -9.328 4.529 1.00 95.31 92 ARG A C 1
ATOM 736 O O . ARG A 1 92 ? 0.004 -9.168 4.188 1.00 95.31 92 ARG A O 1
ATOM 743 N N . GLN A 1 93 ? -2.085 -9.881 3.740 1.00 96.56 93 GLN A N 1
ATOM 744 C CA . GLN A 1 93 ? -1.809 -10.293 2.367 1.00 96.56 93 GLN A CA 1
ATOM 745 C C . GLN A 1 93 ? -1.448 -9.091 1.484 1.00 96.56 93 GLN A C 1
ATOM 747 O O . GLN A 1 93 ? -0.382 -9.095 0.877 1.00 96.56 93 GLN A O 1
ATOM 752 N N . VAL A 1 94 ? -2.275 -8.041 1.481 1.00 96.94 94 VAL A N 1
ATOM 753 C CA . VAL A 1 94 ? -2.041 -6.814 0.702 1.00 96.94 94 VAL A CA 1
ATOM 754 C C . VAL A 1 94 ? -0.708 -6.169 1.083 1.00 96.94 94 VAL A C 1
ATOM 756 O O . VAL A 1 94 ? 0.077 -5.803 0.214 1.00 96.94 94 VAL A O 1
ATOM 759 N N . GLU A 1 95 ? -0.401 -6.061 2.377 1.00 95.69 95 GLU A N 1
ATOM 760 C CA . GLU A 1 95 ? 0.874 -5.505 2.849 1.00 95.69 95 GLU A CA 1
ATOM 761 C C . GLU A 1 95 ? 2.082 -6.342 2.405 1.00 95.69 95 GLU A C 1
ATOM 763 O O . GLU A 1 95 ? 3.133 -5.791 2.068 1.00 95.69 95 GLU A O 1
ATOM 768 N N . HIS A 1 96 ? 1.945 -7.669 2.382 1.00 96.62 96 HIS A N 1
ATOM 769 C CA . HIS A 1 96 ? 2.985 -8.564 1.886 1.00 96.62 96 HIS A CA 1
ATOM 770 C C . HIS A 1 96 ? 3.190 -8.418 0.372 1.00 96.62 96 HIS A C 1
ATOM 772 O O . HIS A 1 96 ? 4.324 -8.248 -0.077 1.00 96.62 96 HIS A O 1
ATOM 778 N N . GLU A 1 97 ? 2.108 -8.429 -0.405 1.00 97.12 97 GLU A N 1
ATOM 779 C CA . GLU A 1 97 ? 2.142 -8.289 -1.864 1.00 97.12 97 GLU A CA 1
ATOM 780 C C . GLU A 1 97 ? 2.659 -6.908 -2.300 1.00 97.12 97 GLU A C 1
ATOM 782 O O . GLU A 1 97 ? 3.421 -6.815 -3.262 1.00 97.12 97 GLU A O 1
ATOM 787 N N . ILE A 1 98 ? 2.348 -5.841 -1.554 1.00 97.00 98 ILE A N 1
ATOM 788 C CA . ILE A 1 98 ? 2.944 -4.508 -1.741 1.00 97.00 98 ILE A CA 1
ATOM 789 C C . ILE A 1 98 ? 4.466 -4.566 -1.568 1.00 97.00 98 ILE A C 1
ATOM 791 O O . ILE A 1 98 ? 5.204 -4.081 -2.428 1.00 97.00 98 ILE A O 1
ATOM 795 N N . LYS A 1 99 ? 4.955 -5.184 -0.483 1.00 96.75 99 LYS A N 1
ATOM 796 C CA . LYS A 1 99 ? 6.399 -5.311 -0.213 1.00 96.75 99 LYS A CA 1
ATOM 797 C C . LYS A 1 99 ? 7.104 -6.124 -1.304 1.00 96.75 99 LYS A C 1
ATOM 799 O O . LYS A 1 99 ? 8.187 -5.740 -1.738 1.00 96.75 99 LYS A O 1
ATOM 804 N N . GLN A 1 100 ? 6.480 -7.201 -1.784 1.00 97.25 100 GLN A N 1
ATOM 805 C CA . GLN A 1 100 ? 6.999 -7.997 -2.900 1.00 97.25 100 GLN A CA 1
ATOM 806 C C . GLN A 1 100 ? 7.017 -7.217 -4.217 1.00 97.25 100 GLN A C 1
ATOM 808 O O . GLN A 1 100 ? 8.032 -7.209 -4.903 1.00 97.25 100 GLN A O 1
ATOM 813 N N . THR A 1 101 ? 5.928 -6.523 -4.549 1.00 97.56 101 THR A N 1
ATOM 814 C CA . THR A 1 101 ? 5.821 -5.732 -5.785 1.00 97.56 101 THR A CA 1
ATOM 815 C C . THR A 1 101 ? 6.869 -4.624 -5.820 1.00 97.56 101 THR A C 1
ATOM 817 O O . THR A 1 101 ? 7.479 -4.385 -6.861 1.00 97.56 101 THR A O 1
ATOM 820 N N . LYS A 1 102 ? 7.148 -3.987 -4.675 1.00 96.62 102 LYS A N 1
ATOM 821 C CA . LYS A 1 102 ? 8.264 -3.045 -4.561 1.00 96.62 102 LYS A CA 1
ATOM 822 C C . LYS A 1 102 ? 9.607 -3.722 -4.861 1.00 96.62 102 LYS A C 1
ATOM 824 O O . LYS A 1 102 ? 10.373 -3.188 -5.656 1.00 96.62 102 LYS A O 1
ATOM 829 N N . ALA A 1 103 ? 9.897 -4.866 -4.242 1.00 96.75 103 ALA A N 1
ATOM 830 C CA . ALA A 1 103 ? 11.159 -5.575 -4.465 1.00 96.75 103 ALA A CA 1
ATOM 831 C C . ALA A 1 103 ? 11.337 -5.988 -5.940 1.00 96.75 103 ALA A C 1
ATOM 833 O O . ALA A 1 103 ? 12.436 -5.901 -6.485 1.00 96.75 103 ALA A O 1
ATOM 834 N N . ASP A 1 104 ? 10.248 -6.374 -6.612 1.00 96.06 104 ASP A N 1
ATOM 835 C CA . ASP A 1 104 ? 10.268 -6.670 -8.045 1.00 96.06 104 ASP A CA 1
ATOM 836 C C . ASP A 1 104 ? 10.570 -5.418 -8.885 1.00 96.06 104 ASP A C 1
ATOM 838 O O . ASP A 1 104 ? 11.330 -5.499 -9.848 1.00 96.06 104 ASP A O 1
ATOM 842 N N . LEU A 1 105 ? 10.022 -4.250 -8.521 1.00 95.31 105 LEU A N 1
ATOM 843 C CA . LEU A 1 105 ? 10.348 -2.979 -9.179 1.00 95.31 105 LEU A CA 1
ATOM 844 C C . LEU A 1 105 ? 11.828 -2.613 -9.002 1.00 95.31 105 LEU A C 1
ATOM 846 O O . LEU A 1 105 ? 12.491 -2.318 -9.993 1.00 95.31 105 LEU A O 1
ATOM 850 N N . GLU A 1 106 ? 12.375 -2.722 -7.787 1.00 94.44 106 GLU A N 1
ATOM 851 C CA . GLU A 1 106 ? 13.810 -2.507 -7.519 1.00 94.44 106 GLU A CA 1
ATOM 852 C C . GLU A 1 106 ? 14.685 -3.439 -8.371 1.00 94.44 106 GLU A C 1
ATOM 854 O O . GLU A 1 106 ? 15.697 -3.027 -8.950 1.00 94.44 106 GLU A O 1
ATOM 859 N N . TYR A 1 107 ? 14.271 -4.699 -8.514 1.00 93.75 107 TYR A N 1
ATOM 860 C CA . TYR A 1 107 ? 14.966 -5.648 -9.373 1.00 93.75 107 TYR A CA 1
ATOM 861 C C . TYR A 1 107 ? 14.889 -5.248 -10.853 1.00 93.75 107 TYR A C 1
ATOM 863 O O . TYR A 1 107 ? 15.917 -5.213 -11.532 1.00 93.75 107 TYR A O 1
ATOM 871 N N . ILE A 1 108 ? 13.710 -4.879 -11.361 1.00 92.00 108 ILE A N 1
ATOM 872 C CA . ILE A 1 108 ? 13.544 -4.412 -12.74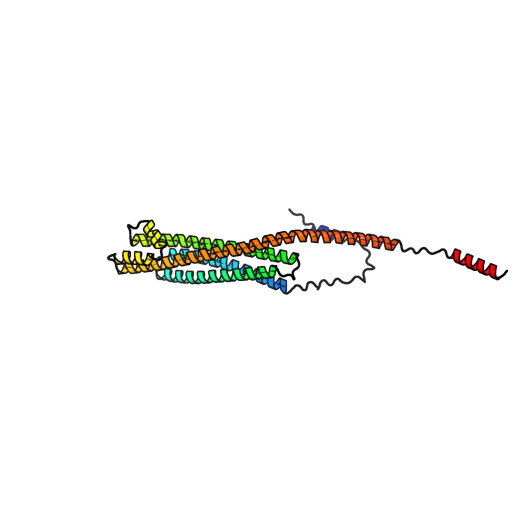6 1.00 92.00 108 ILE A CA 1
ATOM 873 C C . ILE A 1 108 ? 14.398 -3.162 -12.997 1.00 92.00 108 ILE A C 1
ATOM 875 O O . ILE A 1 108 ? 15.046 -3.084 -14.041 1.00 92.00 108 ILE A O 1
ATOM 879 N N . GLN A 1 109 ? 14.469 -2.225 -12.046 1.00 90.38 109 GLN A N 1
ATOM 880 C CA . GLN A 1 109 ? 15.342 -1.052 -12.131 1.00 90.38 109 GLN A CA 1
ATOM 881 C C . GLN A 1 109 ? 16.810 -1.453 -12.337 1.00 90.38 109 GLN A C 1
ATOM 883 O O . GLN A 1 109 ? 17.481 -0.891 -13.202 1.00 90.38 109 GLN A O 1
ATOM 888 N N . SER A 1 110 ? 17.299 -2.462 -11.607 1.00 88.31 110 SER A N 1
ATOM 889 C CA . SER A 1 110 ? 18.674 -2.959 -11.772 1.00 88.31 110 SER A CA 1
ATOM 890 C C . SER A 1 110 ? 18.932 -3.533 -13.175 1.00 88.31 110 SER A C 1
ATOM 892 O O . SER A 1 110 ? 19.981 -3.290 -13.768 1.00 88.31 110 SER A O 1
ATOM 894 N N . VAL A 1 111 ? 17.935 -4.212 -13.752 1.00 87.06 111 VAL A N 1
ATOM 895 C CA . VAL A 1 111 ? 17.999 -4.825 -15.091 1.00 87.06 111 VAL A CA 1
ATOM 896 C C . VAL A 1 111 ? 17.853 -3.786 -16.216 1.00 87.06 111 VAL A C 1
ATOM 898 O O . VAL A 1 111 ? 18.296 -4.023 -17.344 1.00 87.06 111 VAL A O 1
ATOM 901 N N . CYS A 1 112 ? 17.257 -2.620 -15.946 1.00 84.12 112 CYS A N 1
ATOM 902 C CA . CYS A 1 112 ? 17.206 -1.496 -16.890 1.00 84.12 112 CYS A CA 1
ATOM 903 C C . CYS A 1 112 ? 18.581 -0.843 -17.116 1.00 84.12 112 CYS A C 1
ATOM 905 O O . CYS A 1 112 ? 18.816 -0.283 -18.189 1.00 84.12 112 CYS A O 1
ATOM 907 N N . ASN A 1 113 ? 19.483 -0.961 -16.135 1.00 76.56 113 ASN A N 1
ATOM 908 C CA . ASN A 1 113 ? 20.792 -0.303 -16.105 1.00 76.56 113 ASN A CA 1
ATOM 909 C C . ASN A 1 113 ? 21.949 -1.229 -16.530 1.00 76.56 113 ASN A C 1
ATOM 911 O O . ASN A 1 113 ? 23.114 -0.915 -16.284 1.00 76.56 113 ASN A O 1
ATOM 915 N N . GLU A 1 114 ? 21.660 -2.382 -17.144 1.00 79.81 114 GLU A N 1
ATOM 916 C CA . GLU A 1 114 ? 22.714 -3.305 -17.572 1.00 79.81 114 GLU A CA 1
ATOM 917 C C . GLU A 1 114 ? 23.613 -2.696 -18.673 1.00 79.81 114 GLU A C 1
ATOM 919 O O . GLU A 1 114 ? 23.100 -2.279 -19.716 1.00 79.81 114 GLU A O 1
ATOM 924 N N . PRO A 1 115 ? 24.957 -2.746 -18.530 1.00 72.00 115 PRO A N 1
ATOM 925 C CA . PRO A 1 115 ? 25.897 -2.219 -19.531 1.00 72.00 115 PRO A CA 1
ATOM 926 C C . PRO A 1 115 ? 25.840 -2.918 -20.897 1.00 72.00 115 PRO A C 1
ATOM 928 O O . PRO A 1 115 ? 26.386 -2.417 -21.876 1.00 72.00 115 PRO A O 1
ATOM 931 N N . SER A 1 116 ? 25.230 -4.104 -20.955 1.00 77.19 116 SER A N 1
ATOM 932 C CA . SER A 1 116 ? 25.107 -4.935 -22.156 1.00 77.19 116 SER A CA 1
ATOM 933 C C . SER A 1 116 ? 24.041 -4.424 -23.137 1.00 77.19 116 SER A C 1
ATOM 935 O O . SER A 1 116 ? 23.993 -4.875 -24.284 1.00 77.19 116 SER A O 1
ATOM 937 N N . LEU A 1 117 ? 23.172 -3.509 -22.694 1.00 76.56 117 LEU A N 1
ATOM 938 C CA . LEU A 1 117 ? 22.013 -3.052 -23.450 1.00 76.56 117 LEU A CA 1
ATOM 939 C C . LEU A 1 117 ? 22.375 -1.970 -24.465 1.00 76.56 117 LEU A C 1
ATOM 941 O O . LEU A 1 117 ? 23.132 -1.040 -24.189 1.00 76.56 117 LEU A O 1
ATOM 945 N N . SER A 1 118 ? 21.741 -2.035 -25.638 1.00 78.94 118 SER A N 1
ATOM 946 C CA . SER A 1 118 ? 21.724 -0.895 -26.552 1.00 78.94 118 SER A CA 1
ATOM 947 C C . SER A 1 118 ? 21.015 0.295 -25.902 1.00 78.94 118 SER A C 1
ATOM 949 O O . SER A 1 118 ? 20.030 0.125 -25.180 1.00 78.94 118 SER A O 1
ATOM 951 N N . ARG A 1 119 ? 21.446 1.516 -26.238 1.00 73.31 119 ARG A N 1
ATOM 952 C CA . ARG A 1 119 ? 20.825 2.768 -25.780 1.00 73.31 119 ARG A CA 1
ATOM 953 C C . ARG A 1 119 ? 19.307 2.776 -26.004 1.00 73.31 119 ARG A C 1
ATOM 955 O O . ARG A 1 119 ? 18.559 3.054 -25.075 1.00 73.31 119 ARG A O 1
ATOM 962 N N . THR A 1 120 ? 18.835 2.358 -27.182 1.00 76.31 120 THR A N 1
ATOM 963 C CA . THR A 1 120 ? 17.394 2.282 -27.498 1.00 76.31 120 THR A CA 1
ATOM 964 C C . THR A 1 120 ? 16.653 1.254 -26.636 1.00 76.31 120 THR A C 1
ATOM 966 O O . THR A 1 120 ? 15.518 1.495 -26.227 1.00 76.31 120 THR A O 1
ATOM 969 N N . GLN A 1 121 ? 17.283 0.113 -26.331 1.00 79.88 121 GLN A N 1
ATOM 970 C CA . GLN A 1 121 ? 16.700 -0.896 -25.441 1.00 79.88 121 GLN A CA 1
ATOM 971 C C . GLN A 1 121 ? 16.613 -0.373 -24.005 1.00 79.88 121 GLN A C 1
ATOM 973 O O . GLN A 1 121 ? 15.573 -0.538 -23.374 1.00 79.88 121 GLN A O 1
ATOM 978 N N . SER A 1 122 ? 17.657 0.300 -23.515 1.00 82.12 122 SER A N 1
ATOM 979 C CA . SER A 1 122 ? 17.671 0.898 -22.177 1.00 82.12 122 SER A CA 1
ATOM 980 C C . SER A 1 122 ? 16.541 1.925 -22.008 1.00 82.12 122 SER A C 1
ATOM 982 O O . SER A 1 122 ? 15.722 1.755 -21.109 1.00 82.12 122 SER A O 1
ATOM 984 N N . ILE A 1 123 ? 16.366 2.875 -22.941 1.00 80.31 123 ILE A N 1
ATOM 985 C CA . ILE A 1 123 ? 15.243 3.846 -22.917 1.00 80.31 123 ILE A CA 1
ATOM 986 C C . ILE A 1 123 ? 13.897 3.129 -22.836 1.00 80.31 123 ILE A C 1
ATOM 988 O O . ILE A 1 123 ? 13.041 3.447 -22.010 1.00 80.31 123 ILE A O 1
ATOM 992 N N . ALA A 1 124 ? 13.702 2.138 -23.707 1.00 83.38 124 ALA A N 1
ATOM 993 C CA . ALA A 1 124 ? 12.443 1.422 -23.799 1.00 83.38 124 ALA A CA 1
ATOM 994 C C . ALA A 1 124 ? 12.137 0.621 -22.520 1.00 83.38 124 ALA A C 1
ATOM 996 O O . ALA A 1 124 ? 10.964 0.439 -22.177 1.00 83.38 124 ALA A O 1
ATOM 997 N N . ARG A 1 125 ? 13.164 0.123 -21.822 1.00 88.38 125 ARG A N 1
ATOM 998 C CA . ARG A 1 125 ? 13.030 -0.570 -20.534 1.00 88.38 125 ARG A CA 1
ATOM 999 C C . ARG A 1 125 ? 12.769 0.415 -19.390 1.00 88.38 125 ARG A C 1
ATOM 1001 O O . ARG A 1 125 ? 11.814 0.203 -18.644 1.00 88.38 125 ARG A O 1
ATOM 1008 N N . ILE A 1 126 ? 13.516 1.520 -19.320 1.00 87.38 126 ILE A N 1
ATOM 1009 C CA . ILE A 1 126 ? 13.336 2.588 -18.321 1.00 87.38 126 ILE A CA 1
ATOM 1010 C C . ILE A 1 126 ? 11.922 3.168 -18.403 1.00 87.38 126 ILE A C 1
ATOM 1012 O O . ILE A 1 126 ? 11.226 3.213 -17.395 1.00 87.38 126 ILE A O 1
ATOM 1016 N N . GLY A 1 127 ? 11.438 3.520 -19.599 1.00 86.69 127 GLY A N 1
ATOM 1017 C CA . GLY A 1 127 ? 10.088 4.070 -19.760 1.00 86.69 127 GLY A CA 1
ATOM 1018 C C . GLY A 1 127 ? 8.980 3.112 -19.299 1.00 86.69 127 GLY A C 1
ATOM 1019 O O . GLY A 1 127 ? 7.988 3.539 -18.707 1.00 86.69 127 GLY A O 1
ATOM 1020 N N . ARG A 1 128 ? 9.155 1.797 -19.508 1.00 90.38 128 ARG A N 1
ATOM 1021 C CA . ARG A 1 128 ? 8.220 0.774 -19.003 1.00 90.38 128 ARG A CA 1
ATOM 1022 C C . ARG A 1 128 ? 8.267 0.661 -17.485 1.00 90.38 128 ARG A C 1
ATOM 1024 O O . ARG A 1 128 ? 7.209 0.624 -16.862 1.00 90.38 128 ARG A O 1
ATOM 1031 N N . HIS A 1 129 ? 9.465 0.627 -16.907 1.00 92.31 129 HIS A N 1
ATOM 1032 C CA . HIS A 1 129 ? 9.626 0.630 -15.459 1.00 92.31 129 HIS A CA 1
ATOM 1033 C C . HIS A 1 129 ? 8.978 1.880 -14.845 1.00 92.31 129 HIS A C 1
ATOM 1035 O O . HIS A 1 129 ? 8.130 1.751 -13.970 1.00 92.31 129 HIS A O 1
ATOM 1041 N N . GLN A 1 130 ? 9.278 3.076 -15.361 1.00 91.31 130 GLN A N 1
ATOM 1042 C CA . GLN A 1 130 ? 8.724 4.337 -14.866 1.00 91.31 130 GLN A CA 1
ATOM 1043 C C . GLN A 1 130 ? 7.186 4.346 -14.904 1.00 91.31 130 GLN A C 1
ATOM 1045 O O . GLN A 1 130 ? 6.541 4.835 -13.974 1.00 91.31 130 GLN A O 1
ATOM 1050 N N . ALA A 1 131 ? 6.577 3.782 -15.954 1.00 91.56 131 ALA A N 1
ATOM 1051 C CA . ALA A 1 131 ? 5.126 3.632 -16.039 1.00 91.56 131 ALA A CA 1
ATOM 1052 C C . ALA A 1 131 ? 4.570 2.693 -14.952 1.00 91.56 131 ALA A C 1
ATOM 1054 O O . ALA A 1 131 ? 3.561 3.021 -14.324 1.00 91.56 131 ALA A O 1
ATOM 1055 N N . LEU A 1 132 ? 5.227 1.556 -14.690 1.00 95.00 132 LEU A N 1
ATOM 1056 C CA . LEU A 1 132 ? 4.839 0.656 -13.598 1.00 95.00 132 LEU A CA 1
ATOM 1057 C C . LEU A 1 132 ? 4.995 1.319 -12.228 1.00 95.00 132 LEU A C 1
ATOM 1059 O O . LEU A 1 132 ? 4.065 1.251 -11.429 1.00 95.00 132 LEU A O 1
ATOM 1063 N N . SER A 1 133 ? 6.109 2.008 -11.971 1.00 95.62 133 SER A N 1
ATOM 1064 C CA . SER A 1 133 ? 6.340 2.721 -10.710 1.00 95.62 133 SER A CA 1
ATOM 1065 C C . SER A 1 133 ? 5.287 3.800 -10.468 1.00 95.62 133 SER A C 1
ATOM 1067 O O . SER A 1 133 ? 4.784 3.915 -9.355 1.00 95.62 133 SER A O 1
ATOM 1069 N N . LYS A 1 134 ? 4.878 4.549 -11.503 1.00 94.56 134 LYS A N 1
ATOM 1070 C CA . LYS A 1 134 ? 3.781 5.531 -11.402 1.00 94.56 134 LYS A CA 1
ATOM 1071 C C . LYS A 1 134 ? 2.441 4.868 -11.069 1.00 94.56 134 LYS A C 1
ATOM 1073 O O . LYS A 1 134 ? 1.713 5.359 -10.207 1.00 94.56 134 LYS A O 1
ATOM 1078 N N . ASN A 1 135 ? 2.123 3.743 -11.712 1.00 95.75 135 ASN A N 1
ATOM 1079 C CA . ASN A 1 135 ? 0.901 2.989 -11.419 1.00 95.75 135 ASN A CA 1
ATOM 1080 C C . ASN A 1 135 ? 0.910 2.434 -9.988 1.00 95.75 135 ASN A C 1
ATOM 1082 O O . ASN A 1 135 ? -0.091 2.532 -9.281 1.00 95.75 135 ASN A O 1
ATOM 1086 N N . PHE A 1 136 ? 2.050 1.903 -9.545 1.00 97.25 136 PHE A N 1
ATOM 1087 C CA . PHE A 1 136 ? 2.230 1.405 -8.187 1.00 97.25 136 PHE A CA 1
ATOM 1088 C C . PHE A 1 136 ? 2.138 2.531 -7.150 1.00 97.25 136 PHE A C 1
ATOM 1090 O O . PHE A 1 136 ? 1.417 2.390 -6.170 1.00 97.25 136 PHE A O 1
ATOM 1097 N N . ALA A 1 137 ? 2.757 3.690 -7.392 1.00 96.31 137 ALA A N 1
ATOM 1098 C CA . ALA A 1 137 ? 2.614 4.864 -6.529 1.00 96.31 137 ALA A CA 1
ATOM 1099 C C . ALA A 1 137 ? 1.144 5.296 -6.397 1.00 96.31 137 ALA A C 1
ATOM 1101 O O . ALA A 1 137 ? 0.669 5.531 -5.288 1.00 96.31 137 ALA A O 1
ATOM 1102 N N . SER A 1 138 ? 0.394 5.322 -7.507 1.00 95.81 138 SER A N 1
ATOM 1103 C CA . SER A 1 138 ? -1.042 5.624 -7.484 1.00 95.81 138 SER A CA 1
ATOM 1104 C C . SER A 1 138 ? -1.833 4.621 -6.639 1.00 95.81 138 SER A C 1
ATOM 1106 O O . SER A 1 138 ? -2.678 5.030 -5.842 1.00 95.81 138 SER A O 1
ATOM 1108 N N . LEU A 1 139 ? -1.543 3.323 -6.767 1.00 97.19 139 LEU A N 1
ATOM 1109 C CA . LEU A 1 139 ? -2.139 2.271 -5.941 1.00 97.19 139 LEU A CA 1
ATOM 1110 C C . LEU A 1 139 ? -1.838 2.478 -4.446 1.00 97.19 139 LEU A C 1
ATOM 1112 O O . LEU A 1 139 ? -2.755 2.400 -3.631 1.00 97.19 139 LEU A O 1
ATOM 1116 N N . ILE A 1 140 ? -0.586 2.783 -4.085 1.00 96.62 140 ILE A N 1
ATOM 1117 C CA . ILE A 1 140 ? -0.189 3.062 -2.696 1.00 96.62 140 ILE A CA 1
ATOM 1118 C C . ILE A 1 140 ? -0.970 4.253 -2.139 1.00 96.62 140 ILE A C 1
ATOM 1120 O O . ILE A 1 140 ? -1.536 4.148 -1.051 1.00 96.62 140 ILE A O 1
ATOM 1124 N N . THR A 1 141 ? -1.092 5.344 -2.900 1.00 95.81 141 THR A N 1
ATOM 1125 C CA . THR A 1 141 ? -1.895 6.507 -2.496 1.00 95.81 141 THR A CA 1
ATOM 1126 C C . THR A 1 141 ? -3.371 6.146 -2.306 1.00 95.81 141 THR A C 1
ATOM 1128 O O . THR A 1 141 ? -3.966 6.534 -1.302 1.00 95.81 141 THR A O 1
ATOM 1131 N N . LYS A 1 142 ? -3.976 5.370 -3.219 1.00 95.88 142 LYS A N 1
ATOM 1132 C CA . LYS A 1 142 ? -5.365 4.898 -3.059 1.00 95.88 142 LYS A CA 1
ATOM 1133 C C . LYS A 1 142 ? -5.531 4.055 -1.794 1.00 95.88 142 LYS A C 1
ATOM 1135 O O . LYS A 1 142 ? -6.497 4.232 -1.054 1.00 95.88 142 LYS A O 1
ATOM 1140 N N . TYR A 1 143 ? -4.600 3.138 -1.533 1.00 96.62 143 TYR A N 1
ATOM 1141 C CA . TYR A 1 143 ? -4.666 2.285 -0.351 1.00 96.62 143 TYR A CA 1
ATOM 1142 C C . TYR A 1 143 ? -4.498 3.094 0.940 1.00 96.62 143 TYR A C 1
ATOM 1144 O O . TYR A 1 143 ? -5.255 2.898 1.890 1.00 96.62 143 TYR A O 1
ATOM 1152 N N . GLN A 1 144 ? -3.588 4.069 0.948 1.00 95.56 144 GLN A N 1
ATOM 1153 C CA . GLN A 1 144 ? -3.413 5.008 2.054 1.00 95.56 144 GLN A CA 1
ATOM 1154 C C . GLN A 1 144 ? -4.690 5.822 2.320 1.00 95.56 144 GLN A C 1
ATOM 1156 O O . GLN A 1 144 ? -5.083 5.965 3.475 1.00 95.56 144 GLN A O 1
ATOM 1161 N N . GLN A 1 145 ? -5.387 6.288 1.276 1.00 95.62 145 GLN A N 1
ATOM 1162 C CA . GLN A 1 145 ? -6.683 6.969 1.417 1.00 95.62 145 GLN A CA 1
ATOM 1163 C C . GLN A 1 145 ? -7.738 6.066 2.064 1.00 95.62 145 GLN A C 1
ATOM 1165 O O . GLN A 1 145 ? -8.404 6.486 3.006 1.00 95.62 145 GLN A O 1
ATOM 1170 N N . ILE A 1 146 ? -7.850 4.808 1.624 1.00 94.88 146 ILE A N 1
ATOM 1171 C CA . ILE A 1 146 ? -8.770 3.829 2.228 1.00 94.88 146 ILE A CA 1
ATOM 1172 C C . ILE A 1 146 ? -8.448 3.623 3.715 1.00 94.88 146 ILE A C 1
ATOM 1174 O O . ILE A 1 146 ? -9.356 3.554 4.545 1.00 94.88 146 ILE A O 1
ATOM 1178 N N . LYS A 1 147 ? -7.160 3.554 4.074 1.00 94.50 147 LYS A N 1
ATOM 1179 C CA . LYS A 1 147 ? -6.726 3.429 5.471 1.00 94.50 147 LYS A CA 1
ATOM 1180 C C . LYS A 1 147 ? -7.049 4.670 6.294 1.00 94.50 147 LYS A C 1
ATOM 1182 O O . LYS A 1 147 ? -7.545 4.510 7.404 1.00 94.50 147 LYS A O 1
ATOM 1187 N N . HIS A 1 148 ? -6.855 5.871 5.751 1.00 94.56 148 HIS A N 1
ATOM 1188 C CA . HIS A 1 148 ? -7.256 7.114 6.412 1.00 94.56 148 HIS A CA 1
ATOM 1189 C C . HIS A 1 148 ? -8.769 7.187 6.638 1.00 94.56 148 HIS A C 1
ATOM 1191 O O . HIS A 1 148 ? -9.208 7.460 7.751 1.00 94.56 148 HIS A O 1
ATOM 1197 N N . GLU A 1 149 ? -9.579 6.846 5.632 1.00 93.00 149 GLU A N 1
ATOM 1198 C CA . GLU A 1 149 ? -11.037 6.785 5.794 1.00 93.00 149 GLU A CA 1
ATOM 1199 C C . GLU A 1 149 ? -11.441 5.806 6.909 1.00 93.00 149 GLU A C 1
ATOM 1201 O O . GLU A 1 149 ? -12.358 6.075 7.692 1.00 93.00 149 GLU A O 1
ATOM 1206 N N . PHE A 1 150 ? -10.771 4.652 6.989 1.00 91.38 150 PHE A N 1
ATOM 1207 C CA . PHE A 1 150 ? -11.033 3.658 8.027 1.00 91.38 150 PHE A CA 1
ATOM 1208 C C . PHE A 1 150 ? -10.556 4.113 9.413 1.00 91.38 150 PHE A C 1
ATOM 1210 O O . PHE A 1 150 ? -11.249 3.860 10.404 1.00 91.38 150 PHE A O 1
ATOM 1217 N N . TYR A 1 151 ? -9.429 4.823 9.482 1.00 91.69 151 TYR A N 1
ATOM 1218 C CA . TYR A 1 151 ? -8.916 5.463 10.692 1.00 91.69 151 TYR A CA 1
ATOM 1219 C C . TYR A 1 151 ? -9.933 6.455 11.262 1.00 91.69 151 TYR A C 1
ATOM 1221 O O . TYR A 1 151 ? -10.377 6.287 12.398 1.00 91.69 151 TYR A O 1
ATOM 1229 N N . ASP A 1 152 ? -10.396 7.411 10.453 1.00 91.12 152 ASP A N 1
ATOM 1230 C CA . ASP A 1 152 ? -11.324 8.461 10.887 1.00 91.12 152 ASP A CA 1
ATOM 1231 C C . ASP A 1 152 ? -12.643 7.870 11.399 1.00 91.12 152 ASP A C 1
ATOM 1233 O O . ASP A 1 152 ? -13.145 8.226 12.472 1.00 91.12 152 ASP A O 1
ATOM 1237 N N . LYS A 1 153 ? -13.196 6.894 10.665 1.00 90.06 153 LYS A N 1
ATOM 1238 C CA . LYS A 1 153 ? -14.420 6.186 11.068 1.00 90.06 153 LYS A CA 1
ATOM 1239 C C . LYS A 1 153 ? -14.221 5.400 12.369 1.00 90.06 153 LYS A C 1
ATOM 1241 O O . LYS A 1 153 ? -15.137 5.346 13.197 1.00 90.06 153 LYS A O 1
ATOM 1246 N N . SER A 1 154 ? -13.053 4.789 12.559 1.00 87.62 154 SER A N 1
ATOM 1247 C CA . SER A 1 154 ? -12.722 4.031 13.770 1.00 87.62 154 SER A CA 1
ATOM 1248 C C . SER A 1 154 ? -12.535 4.950 14.976 1.00 87.62 154 SER A C 1
ATOM 1250 O O . SER A 1 154 ? -13.146 4.689 16.016 1.00 87.62 154 SER A O 1
ATOM 1252 N N . LYS A 1 155 ? -11.817 6.072 14.815 1.00 87.44 155 LYS A N 1
ATOM 1253 C CA . LYS A 1 155 ? -11.655 7.125 15.832 1.00 87.44 155 LYS A CA 1
ATOM 1254 C C . LYS A 1 155 ? -13.010 7.696 16.252 1.00 87.44 155 LYS A C 1
ATOM 1256 O O . LYS A 1 155 ? -13.328 7.740 17.440 1.00 87.44 155 LYS A O 1
ATOM 1261 N N . MET A 1 156 ? -13.879 8.021 15.289 1.00 87.56 156 MET A N 1
ATOM 1262 C CA . MET A 1 156 ? -15.232 8.523 15.566 1.00 87.56 156 MET A CA 1
ATOM 1263 C C . MET A 1 156 ? -16.072 7.532 16.386 1.00 87.56 156 MET A C 1
ATOM 1265 O O . MET A 1 156 ? -16.811 7.926 17.292 1.00 87.56 156 MET A O 1
ATOM 1269 N N . ARG A 1 157 ? -15.986 6.232 16.081 1.00 83.81 157 ARG A N 1
ATOM 1270 C CA . ARG A 1 157 ? -16.707 5.200 16.840 1.00 83.81 157 ARG A CA 1
ATOM 1271 C C . ARG A 1 157 ? -16.154 5.012 18.238 1.00 83.81 157 ARG A C 1
ATOM 1273 O O . ARG A 1 157 ? -16.949 4.881 19.164 1.00 83.81 157 ARG A O 1
ATOM 1280 N N . LEU A 1 158 ? -14.834 5.028 18.387 1.00 82.88 158 LEU A N 1
ATOM 1281 C CA . LEU A 1 158 ? -14.190 4.947 19.689 1.00 82.88 158 LEU A CA 1
ATOM 1282 C C . LEU A 1 158 ? -14.611 6.127 20.579 1.00 82.88 158 LEU A C 1
ATOM 1284 O O . LEU A 1 158 ? -15.064 5.900 21.697 1.00 82.88 158 LEU A O 1
ATOM 1288 N N . LYS A 1 159 ? -14.625 7.356 20.043 1.00 84.56 159 LYS A N 1
ATOM 1289 C CA . LYS A 1 159 ? -15.157 8.552 20.728 1.00 84.56 159 LYS A CA 1
ATOM 1290 C C . LYS A 1 159 ? -16.614 8.377 21.174 1.00 84.56 159 LYS A C 1
ATOM 1292 O O . LYS A 1 159 ? -16.969 8.730 22.294 1.00 84.56 159 LYS A O 1
ATOM 1297 N N . ARG A 1 160 ? -17.475 7.789 20.337 1.00 84.25 160 ARG A N 1
ATOM 1298 C CA . ARG A 1 160 ? -18.873 7.501 20.718 1.00 84.25 160 ARG A CA 1
ATOM 1299 C C . ARG A 1 160 ? -18.973 6.472 21.846 1.00 84.25 160 ARG A C 1
ATOM 1301 O O . ARG A 1 160 ? -19.745 6.690 22.774 1.00 84.25 160 ARG A O 1
ATOM 1308 N N . GLN A 1 161 ? -18.202 5.384 21.786 1.00 77.69 161 GLN A N 1
ATOM 1309 C CA . GLN A 1 161 ? -18.173 4.378 22.857 1.00 77.69 161 GLN A CA 1
ATOM 1310 C C . GLN A 1 161 ? -17.627 4.965 24.165 1.00 77.69 161 GLN A C 1
ATOM 1312 O O . GLN A 1 161 ? -18.158 4.672 25.235 1.00 77.69 161 GLN A O 1
ATOM 1317 N N . PHE A 1 162 ? -16.637 5.859 24.073 1.00 77.56 162 PHE A N 1
ATOM 1318 C CA . PHE A 1 162 ? -16.128 6.622 25.210 1.00 77.56 162 PHE A CA 1
ATOM 1319 C C . PHE A 1 162 ? -17.249 7.407 25.886 1.00 77.56 162 PHE A C 1
ATOM 1321 O O . PHE A 1 162 ? -17.466 7.260 27.085 1.00 77.56 162 PHE A O 1
ATOM 1328 N N . LEU A 1 163 ? -17.993 8.207 25.122 1.00 81.00 163 LEU A N 1
ATOM 1329 C CA . LEU A 1 163 ? -19.062 9.054 25.655 1.00 81.00 163 LEU A CA 1
ATOM 1330 C C . LEU A 1 163 ? -20.226 8.250 26.252 1.00 81.00 163 LEU A C 1
ATOM 1332 O O . LEU A 1 163 ? -20.877 8.719 27.179 1.00 81.00 163 LEU A O 1
ATOM 1336 N N . ILE A 1 164 ? -20.479 7.028 25.773 1.00 77.75 164 ILE A N 1
ATOM 1337 C CA . ILE A 1 164 ? -21.457 6.128 26.406 1.00 77.75 164 ILE A CA 1
ATOM 1338 C C . ILE A 1 164 ? -20.965 5.688 27.794 1.00 77.75 164 ILE A C 1
ATOM 1340 O O . ILE A 1 164 ? -21.758 5.629 28.733 1.00 77.75 164 ILE A O 1
ATOM 1344 N N . ALA A 1 165 ? -19.668 5.400 27.937 1.00 73.31 165 ALA A N 1
ATOM 1345 C CA . ALA A 1 165 ? -19.069 4.987 29.206 1.00 73.31 165 ALA A CA 1
ATOM 1346 C C . ALA A 1 165 ? -18.866 6.159 30.190 1.00 73.31 165 ALA A C 1
ATOM 1348 O O . ALA A 1 165 ? -19.095 5.998 31.389 1.00 73.31 165 ALA A O 1
ATOM 1349 N N . LYS A 1 166 ? -18.468 7.339 29.698 1.00 75.00 166 LYS A N 1
ATOM 1350 C CA . LYS A 1 166 ? -18.265 8.577 30.471 1.00 75.00 166 LYS A CA 1
ATOM 1351 C C . LYS A 1 166 ? -18.939 9.761 29.747 1.00 75.00 166 LYS A C 1
ATOM 1353 O O . LYS A 1 166 ? -18.275 10.478 29.002 1.00 75.00 166 LYS A O 1
ATOM 1358 N N . PRO A 1 167 ? -20.240 10.018 29.992 1.00 78.69 167 PRO A N 1
ATOM 1359 C CA . PRO A 1 167 ? -21.002 11.063 29.291 1.00 78.69 167 PRO A CA 1
ATOM 1360 C C . PRO A 1 167 ? -20.496 12.498 29.482 1.00 78.69 167 PRO A C 1
ATOM 1362 O O . PRO A 1 167 ? -20.758 13.349 28.641 1.00 78.69 167 PRO A O 1
ATOM 1365 N N . ASN A 1 168 ? -19.775 12.765 30.575 1.00 81.44 168 ASN A N 1
ATOM 1366 C CA . ASN A 1 168 ? -19.269 14.097 30.929 1.00 81.44 168 ASN A CA 1
ATOM 1367 C C . ASN A 1 168 ? -17.793 14.303 30.541 1.00 81.44 168 ASN A C 1
ATOM 1369 O O . ASN A 1 168 ? -17.134 15.166 31.115 1.00 81.44 168 ASN A O 1
ATOM 1373 N N . ALA A 1 169 ? -17.247 13.467 29.657 1.00 78.44 169 ALA A N 1
ATOM 1374 C CA . ALA A 1 169 ? -15.859 13.582 29.223 1.00 78.44 169 ALA A CA 1
ATOM 1375 C C . ALA A 1 169 ? -15.650 14.801 28.316 1.00 78.44 169 ALA A C 1
ATOM 1377 O O . ALA A 1 169 ? -16.484 15.072 27.447 1.00 78.44 169 ALA A O 1
ATOM 1378 N N . THR A 1 170 ? -14.546 15.524 28.506 1.00 84.75 170 THR A N 1
ATOM 1379 C CA . THR A 1 170 ? -14.166 16.621 27.602 1.00 84.75 170 THR A CA 1
ATOM 1380 C C . THR A 1 170 ? -13.570 16.064 26.308 1.00 84.75 170 THR A C 1
ATOM 1382 O O . THR A 1 170 ? -13.152 14.910 26.256 1.00 84.75 170 THR A O 1
ATOM 1385 N N . GLU A 1 171 ? -13.531 16.863 25.237 1.00 81.50 171 GLU A N 1
ATOM 1386 C CA . GLU A 1 171 ? -12.896 16.414 23.987 1.00 81.50 171 GLU A CA 1
ATOM 1387 C C . GLU A 1 171 ? -11.409 16.108 24.177 1.00 81.50 171 GLU A C 1
ATOM 1389 O O . GLU A 1 171 ? -10.952 15.073 23.709 1.00 81.50 171 GLU A O 1
ATOM 1394 N N . GLU A 1 172 ? -10.706 16.941 24.945 1.00 81.00 172 GLU A N 1
ATOM 1395 C CA . GLU A 1 172 ? -9.294 16.757 25.295 1.00 81.00 172 GLU A CA 1
ATOM 1396 C C . GLU A 1 172 ? -9.060 15.436 26.043 1.00 81.00 172 GLU A C 1
ATOM 1398 O O . GLU A 1 172 ? -8.185 14.668 25.667 1.00 81.00 172 GLU A O 1
ATOM 1403 N N . GLU A 1 173 ? -9.915 15.090 27.017 1.00 75.25 173 GLU A N 1
ATOM 1404 C CA . GLU A 1 173 ? -9.831 13.798 27.713 1.00 75.25 173 GLU A CA 1
ATOM 1405 C C . GLU A 1 173 ? -10.045 12.598 26.777 1.00 75.25 173 GLU A C 1
ATOM 1407 O O . GLU A 1 173 ? -9.496 11.522 27.017 1.00 75.25 173 GLU A O 1
ATOM 1412 N N . ILE A 1 174 ? -10.883 12.748 25.746 1.00 77.50 174 ILE A N 1
ATOM 1413 C CA . ILE A 1 174 ? -11.160 11.674 24.788 1.00 77.50 174 ILE A CA 1
ATOM 1414 C C . ILE A 1 174 ? -9.999 11.521 23.812 1.00 77.50 174 ILE A C 1
ATOM 1416 O O . ILE A 1 174 ? -9.599 10.393 23.541 1.00 77.50 174 ILE A O 1
ATOM 1420 N N . ASP A 1 175 ? -9.470 12.624 23.287 1.00 79.06 175 ASP A N 1
ATOM 1421 C CA . ASP A 1 175 ? -8.349 12.597 22.351 1.00 79.06 175 ASP A CA 1
ATOM 1422 C C . ASP A 1 175 ? -7.072 12.098 23.045 1.00 79.06 175 ASP A C 1
ATOM 1424 O O . ASP A 1 175 ? -6.437 11.171 22.538 1.00 79.06 175 ASP A O 1
ATOM 1428 N N . ASP A 1 176 ? -6.788 12.555 24.270 1.00 77.25 176 ASP A N 1
ATOM 1429 C CA . ASP A 1 176 ? -5.690 12.029 25.092 1.00 77.25 176 ASP A CA 1
ATOM 1430 C C . ASP A 1 176 ? -5.827 10.525 25.339 1.00 77.25 176 ASP A C 1
ATOM 1432 O O . ASP A 1 176 ? -4.835 9.795 25.331 1.00 77.25 176 ASP A O 1
ATOM 1436 N N . ALA A 1 177 ? -7.053 10.040 25.547 1.00 72.06 177 ALA A N 1
ATOM 1437 C CA . ALA A 1 177 ? -7.336 8.622 25.732 1.00 72.06 177 ALA A CA 1
ATOM 1438 C C . ALA A 1 177 ? -7.384 7.822 24.421 1.00 72.06 177 ALA A C 1
ATOM 1440 O O . ALA A 1 177 ? -7.560 6.610 24.464 1.00 72.06 177 ALA A O 1
ATOM 1441 N N . ILE A 1 178 ? -7.273 8.451 23.256 1.00 73.62 178 ILE A N 1
ATOM 1442 C CA . ILE A 1 178 ? -7.105 7.756 21.975 1.00 73.62 178 ILE A CA 1
ATOM 1443 C C . ILE A 1 178 ? -5.623 7.742 21.579 1.00 73.62 178 ILE A C 1
ATOM 1445 O O . ILE A 1 178 ? -5.175 6.780 20.964 1.00 73.62 178 ILE A O 1
ATOM 1449 N N . GLU A 1 179 ? -4.867 8.776 21.950 1.00 73.94 179 GLU A N 1
ATOM 1450 C CA . GLU A 1 179 ? -3.474 8.978 21.536 1.00 73.94 179 GLU A CA 1
ATOM 1451 C C . GLU A 1 179 ? -2.460 8.389 22.529 1.00 73.94 179 GLU A C 1
ATOM 1453 O O . GLU A 1 179 ? -1.470 7.767 22.134 1.00 73.94 179 GLU A O 1
ATOM 1458 N N . ASN A 1 180 ? -2.707 8.518 23.834 1.00 65.62 180 ASN A N 1
ATOM 1459 C CA . ASN A 1 180 ? -1.827 7.963 24.852 1.00 65.62 180 ASN A CA 1
ATOM 1460 C C . ASN A 1 180 ? -2.288 6.546 25.191 1.00 65.62 180 ASN A C 1
ATOM 1462 O O . ASN A 1 180 ? -3.343 6.363 25.787 1.00 65.62 180 ASN A O 1
ATOM 1466 N N . GLN A 1 181 ? -1.455 5.533 24.929 1.00 59.16 181 GLN A N 1
ATOM 1467 C CA . GLN A 1 181 ? -1.670 4.109 25.272 1.00 59.16 181 GLN A CA 1
ATOM 1468 C C . GLN A 1 181 ? -2.068 3.833 26.749 1.00 59.16 181 GLN A C 1
ATOM 1470 O O . GLN A 1 181 ? -2.370 2.698 27.118 1.00 59.16 181 GLN A O 1
ATOM 1475 N N . GLN A 1 182 ? -2.076 4.859 27.607 1.00 56.47 182 GLN A N 1
ATOM 1476 C CA . GLN A 1 182 ? -2.662 4.871 28.951 1.00 56.47 182 GLN A CA 1
ATOM 1477 C C . GLN A 1 182 ? -4.199 4.887 28.971 1.00 56.47 182 GLN A C 1
ATOM 1479 O O . GLN A 1 182 ? -4.787 4.637 30.026 1.00 56.47 182 GLN A O 1
ATOM 1484 N N . ALA A 1 183 ? -4.830 5.109 27.817 1.00 55.62 183 ALA A N 1
ATOM 1485 C CA . ALA A 1 183 ? -6.238 4.906 27.515 1.00 55.62 183 ALA A CA 1
ATOM 1486 C C . ALA A 1 183 ? -6.844 3.755 28.319 1.00 55.62 183 ALA A C 1
ATOM 1488 O O . ALA A 1 183 ? -7.751 3.956 29.124 1.00 55.62 183 ALA A O 1
ATOM 1489 N N . ASN A 1 184 ? -6.276 2.554 28.170 1.00 60.12 184 ASN A N 1
ATOM 1490 C CA . ASN A 1 184 ? -6.803 1.332 28.772 1.00 60.12 184 ASN A CA 1
ATOM 1491 C C . ASN A 1 184 ? -6.935 1.436 30.300 1.00 60.12 184 ASN A C 1
ATOM 1493 O O . ASN A 1 184 ? -7.905 0.933 30.857 1.00 60.12 184 ASN A O 1
ATOM 1497 N N . ASN A 1 185 ? -6.025 2.142 30.983 1.00 63.22 185 ASN A N 1
ATOM 1498 C CA . ASN A 1 185 ? -6.100 2.342 32.433 1.00 63.22 185 ASN A CA 1
ATOM 1499 C C . ASN A 1 185 ? -7.182 3.359 32.827 1.00 63.22 185 ASN A C 1
ATOM 1501 O O . ASN A 1 185 ? -7.926 3.119 33.779 1.00 63.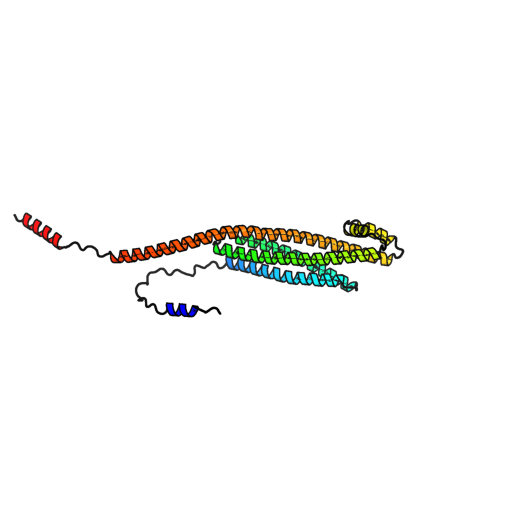22 185 ASN A O 1
ATOM 1505 N N . ILE A 1 186 ? -7.297 4.469 32.093 1.00 62.28 186 ILE A N 1
ATOM 1506 C CA . ILE A 1 186 ? -8.301 5.517 32.348 1.00 62.28 186 ILE A CA 1
ATOM 1507 C C . ILE A 1 186 ? -9.711 4.971 32.073 1.00 62.28 186 ILE A C 1
ATOM 1509 O O . ILE A 1 186 ? -10.630 5.159 32.876 1.00 62.28 186 ILE A O 1
ATOM 1513 N N . PHE A 1 187 ? -9.867 4.212 30.986 1.00 62.19 187 PHE A N 1
ATOM 1514 C CA . PHE A 1 187 ? -11.101 3.518 30.634 1.00 62.19 187 PHE A CA 1
ATOM 1515 C C . PHE A 1 187 ? -11.459 2.425 31.634 1.00 62.19 187 PHE A C 1
ATOM 1517 O O . PHE A 1 187 ? -12.601 2.381 32.088 1.00 62.19 187 PHE A O 1
ATOM 1524 N N . ALA A 1 188 ? -10.500 1.575 32.021 1.00 65.69 188 ALA A N 1
ATOM 1525 C CA . ALA A 1 188 ? -10.724 0.553 33.037 1.00 65.69 188 ALA A CA 1
ATOM 1526 C C . ALA A 1 188 ? -11.238 1.160 34.338 1.00 65.69 188 ALA A C 1
ATOM 1528 O O . ALA A 1 188 ? -12.228 0.675 34.878 1.00 65.69 188 ALA A O 1
ATOM 1529 N N . GLN A 1 189 ? -10.649 2.260 34.805 1.00 65.25 189 GLN A N 1
ATOM 1530 C CA . GLN A 1 189 ? -11.119 2.929 36.015 1.00 65.25 189 GLN A CA 1
ATOM 1531 C C . GLN A 1 189 ? -12.517 3.545 35.854 1.00 65.25 189 GLN A C 1
ATOM 1533 O O . GLN A 1 189 ? -13.369 3.343 36.719 1.00 65.25 189 GLN A O 1
ATOM 1538 N N . ALA A 1 190 ? -12.798 4.244 34.749 1.00 61.78 190 ALA A N 1
ATOM 1539 C CA . ALA A 1 190 ? -14.113 4.848 34.505 1.00 61.78 190 ALA A CA 1
ATOM 1540 C C . ALA A 1 190 ? -15.236 3.797 34.427 1.00 61.78 190 ALA A C 1
ATOM 1542 O O . ALA A 1 190 ? -16.322 3.978 34.978 1.00 61.78 190 ALA A O 1
ATOM 1543 N N . VAL A 1 191 ? -14.944 2.666 33.788 1.00 60.53 191 VAL A N 1
ATOM 1544 C CA . VAL A 1 191 ? -15.874 1.559 33.574 1.00 60.53 191 VAL A CA 1
ATOM 1545 C C . VAL A 1 191 ? -16.080 0.729 34.852 1.00 60.53 191 VAL A C 1
ATOM 1547 O O . VAL A 1 191 ? -17.215 0.352 35.151 1.00 60.53 191 VAL A O 1
ATOM 1550 N N . LEU A 1 192 ? -15.027 0.489 35.646 1.00 63.66 192 LEU A N 1
ATOM 1551 C CA . LEU A 1 192 ? -15.103 -0.216 36.938 1.00 63.66 192 LEU A CA 1
ATOM 1552 C C . LEU A 1 192 ? -15.893 0.560 38.001 1.00 63.66 192 LEU A C 1
ATOM 1554 O O . LEU A 1 192 ? -16.532 -0.058 38.849 1.00 63.66 192 LEU A O 1
ATOM 1558 N N . ASN A 1 193 ? -15.891 1.893 37.929 1.00 63.25 193 ASN A N 1
ATOM 1559 C CA . ASN A 1 193 ? -16.668 2.758 38.820 1.00 63.25 193 ASN A CA 1
ATOM 1560 C C . ASN A 1 193 ? -18.166 2.817 38.457 1.00 63.25 193 ASN A C 1
ATOM 1562 O O . ASN A 1 193 ? -18.963 3.383 39.207 1.00 63.25 193 ASN A O 1
ATOM 1566 N N . SER A 1 194 ? -18.575 2.237 37.322 1.00 60.69 194 SER A N 1
ATOM 1567 C CA . SER A 1 194 ? -19.980 2.152 36.923 1.00 60.69 194 SER A CA 1
ATOM 1568 C C . SER A 1 194 ? -20.660 0.916 37.539 1.00 60.69 194 SER A C 1
ATOM 1570 O O . SER A 1 194 ? -20.147 -0.200 37.478 1.00 60.69 194 SER A O 1
ATOM 1572 N N . ASN A 1 195 ? -21.865 1.078 38.098 1.00 57.62 195 ASN A N 1
ATOM 1573 C CA . ASN A 1 195 ? -22.626 0.016 38.788 1.00 57.62 195 ASN A CA 1
ATOM 1574 C C . ASN A 1 195 ? -23.114 -1.147 37.877 1.00 57.62 195 ASN A C 1
ATOM 1576 O O . ASN A 1 195 ? -23.938 -1.960 38.294 1.00 57.62 195 ASN A O 1
ATOM 1580 N N . ARG A 1 196 ? -22.637 -1.252 36.626 1.00 59.88 196 ARG A N 1
ATOM 1581 C CA . ARG A 1 196 ? -23.053 -2.241 35.610 1.00 59.88 196 ARG A CA 1
ATOM 1582 C C . ARG A 1 196 ? -21.893 -3.147 35.176 1.00 59.88 196 ARG A C 1
ATOM 1584 O O . ARG A 1 196 ? -21.518 -3.174 34.010 1.00 59.88 196 ARG A O 1
ATOM 1591 N N . SER A 1 197 ? -21.353 -3.939 36.103 1.00 64.75 197 SER A N 1
ATOM 1592 C CA . SER A 1 197 ? -20.113 -4.726 35.922 1.00 64.75 197 SER A CA 1
ATOM 1593 C C . SER A 1 197 ? -20.032 -5.597 34.645 1.00 64.75 197 SER A C 1
ATOM 1595 O O . SER A 1 197 ? -18.961 -5.709 34.049 1.00 64.75 197 SER A O 1
ATOM 1597 N N . GLY A 1 198 ? -21.136 -6.202 34.185 1.00 67.81 198 GLY A N 1
ATOM 1598 C CA . GLY A 1 198 ? -21.135 -7.073 32.995 1.00 67.81 198 GLY A CA 1
ATOM 1599 C C . GLY A 1 198 ? -21.085 -6.323 31.656 1.00 67.81 198 GLY A C 1
ATOM 1600 O O . GLY A 1 198 ? -20.289 -6.661 30.782 1.00 67.81 198 GLY A O 1
ATOM 1601 N N . GLU A 1 199 ? -21.907 -5.284 31.504 1.00 68.19 199 GLU A N 1
ATOM 1602 C CA . GLU A 1 199 ? -21.960 -4.444 30.296 1.00 68.19 199 GLU A CA 1
ATOM 1603 C C . GLU A 1 199 ? -20.697 -3.581 30.174 1.00 68.19 199 GLU A C 1
ATOM 1605 O O . GLU A 1 199 ? -20.097 -3.496 29.105 1.00 68.19 199 GLU A O 1
ATOM 1610 N N . ALA A 1 200 ? -20.226 -3.077 31.316 1.00 68.69 200 ALA A N 1
ATOM 1611 C CA . ALA A 1 200 ? -18.948 -2.409 31.508 1.00 68.69 200 ALA A CA 1
ATOM 1612 C C . ALA A 1 200 ? -17.769 -3.204 30.911 1.00 68.69 200 ALA A C 1
ATOM 1614 O O . ALA A 1 200 ? -17.043 -2.702 30.054 1.00 68.69 200 ALA A O 1
ATOM 1615 N N . ARG A 1 201 ? -17.612 -4.483 31.286 1.00 72.75 201 ARG A N 1
ATOM 1616 C CA . ARG A 1 201 ? -16.525 -5.342 30.772 1.00 72.75 201 ARG A CA 1
ATOM 1617 C C . ARG A 1 2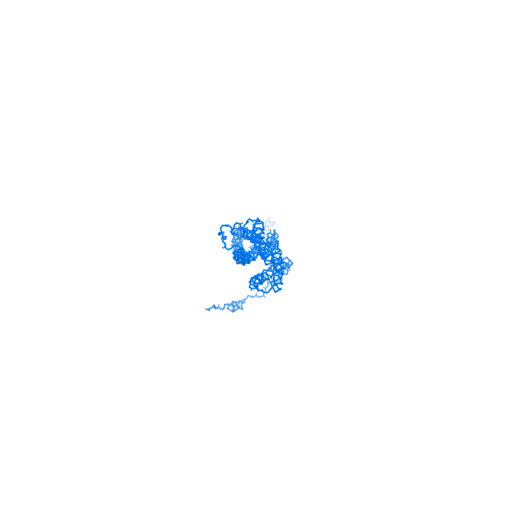01 ? -16.583 -5.555 29.258 1.00 72.75 201 ARG A C 1
ATOM 1619 O O . ARG A 1 201 ? -15.536 -5.618 28.619 1.00 72.75 201 ARG A O 1
ATOM 1626 N N . ARG A 1 202 ? -17.782 -5.674 28.675 1.00 74.06 202 ARG A N 1
ATOM 1627 C CA . ARG A 1 202 ? -17.941 -5.838 27.220 1.00 74.06 202 ARG A CA 1
ATOM 1628 C C . ARG A 1 202 ? -17.540 -4.568 26.469 1.00 74.06 202 ARG A C 1
ATOM 1630 O O . ARG A 1 202 ? -16.837 -4.663 25.470 1.00 74.06 202 ARG A O 1
ATOM 1637 N N . VAL A 1 203 ? -17.971 -3.406 26.960 1.00 72.25 203 VAL A N 1
ATOM 1638 C CA . VAL A 1 203 ? -17.636 -2.096 26.376 1.00 72.25 203 VAL A CA 1
ATOM 1639 C C . VAL A 1 203 ? -16.133 -1.840 26.446 1.00 72.25 203 VAL A C 1
ATOM 1641 O O . VAL A 1 203 ? -15.543 -1.427 25.455 1.00 72.25 203 VAL A O 1
ATOM 1644 N N . LEU A 1 204 ? -15.499 -2.166 27.574 1.00 74.94 204 LEU A N 1
ATOM 1645 C CA . LEU A 1 204 ? -14.050 -2.047 27.730 1.00 74.94 204 LEU A CA 1
ATOM 1646 C C . LEU A 1 204 ? -13.283 -2.900 26.718 1.00 74.94 204 LEU A C 1
ATOM 1648 O O . LEU A 1 204 ? -12.365 -2.402 26.079 1.00 74.94 204 LEU A O 1
ATOM 1652 N N . LYS A 1 205 ? -13.696 -4.156 26.517 1.00 77.62 205 LYS A N 1
ATOM 1653 C CA . LYS A 1 205 ? -13.064 -5.027 25.521 1.00 77.62 205 LYS A CA 1
ATOM 1654 C C . LYS A 1 205 ? -13.210 -4.485 24.092 1.00 77.62 205 LYS A C 1
ATOM 1656 O O . LYS A 1 205 ? -12.252 -4.536 23.332 1.00 77.62 205 LYS A O 1
ATOM 1661 N N . ASP A 1 206 ? -14.384 -3.962 23.723 1.00 75.00 206 ASP A N 1
ATOM 1662 C CA . ASP A 1 206 ? -14.599 -3.339 22.400 1.00 75.00 206 ASP A CA 1
ATOM 1663 C C . ASP A 1 206 ? -13.712 -2.096 22.212 1.00 75.00 206 ASP A C 1
ATOM 1665 O O . ASP A 1 206 ? -13.157 -1.875 21.138 1.00 75.00 206 ASP A O 1
ATOM 1669 N N . ILE A 1 207 ? -13.529 -1.307 23.274 1.00 77.00 207 ILE A N 1
ATOM 1670 C CA . ILE A 1 207 ? -12.636 -0.143 23.289 1.00 77.00 207 ILE A CA 1
ATOM 1671 C C . ILE A 1 207 ? -11.175 -0.560 23.080 1.00 77.00 207 ILE A C 1
ATOM 1673 O O . ILE A 1 207 ? -10.518 -0.010 22.197 1.00 77.00 207 ILE A O 1
ATOM 1677 N N . GLU A 1 208 ? -10.682 -1.544 23.837 1.00 78.31 208 GLU A N 1
ATOM 1678 C CA . GLU A 1 208 ? -9.311 -2.060 23.709 1.00 78.31 208 GLU A CA 1
ATOM 1679 C C . GLU A 1 208 ? -9.038 -2.591 22.296 1.00 78.31 208 GLU A C 1
ATOM 1681 O O . GLU A 1 208 ? -8.027 -2.254 21.672 1.00 78.31 208 GLU A O 1
ATOM 1686 N N . ASP A 1 209 ? -9.971 -3.387 21.770 1.00 79.38 209 ASP A N 1
ATOM 1687 C CA . ASP A 1 209 ? -9.895 -3.955 20.430 1.00 79.38 209 ASP A CA 1
ATOM 1688 C C . ASP A 1 209 ? -9.849 -2.860 19.352 1.00 79.38 209 ASP A C 1
ATOM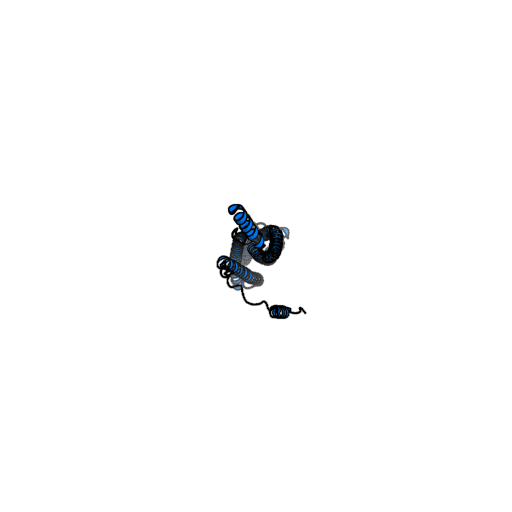 1690 O O . ASP A 1 209 ? -9.020 -2.930 18.444 1.00 79.38 209 ASP A O 1
ATOM 1694 N N . ARG A 1 210 ? -10.685 -1.820 19.466 1.00 80.00 210 ARG A N 1
ATOM 1695 C CA . ARG A 1 210 ? -10.695 -0.688 18.525 1.00 80.00 210 ARG A CA 1
ATOM 1696 C C . ARG A 1 210 ? -9.440 0.159 18.607 1.00 80.00 210 ARG A C 1
ATOM 1698 O O . ARG A 1 210 ? -8.934 0.583 17.574 1.00 80.00 210 ARG A O 1
ATOM 1705 N N . HIS A 1 211 ? -8.942 0.413 19.810 1.00 82.56 211 HIS A N 1
ATOM 1706 C CA . HIS A 1 211 ? -7.705 1.157 19.994 1.00 82.56 211 HIS A CA 1
ATOM 1707 C C . HIS A 1 211 ? -6.527 0.415 19.347 1.00 82.56 211 HIS A C 1
ATOM 1709 O O . HIS A 1 211 ? -5.736 1.009 18.619 1.00 82.56 211 HIS A O 1
ATOM 1715 N N . LYS A 1 212 ? -6.453 -0.912 19.513 1.00 83.06 212 LYS A N 1
ATOM 1716 C CA . LYS A 1 212 ? -5.459 -1.739 18.816 1.00 83.06 212 LYS A CA 1
ATOM 1717 C C . LYS A 1 212 ? -5.590 -1.643 17.292 1.00 83.06 212 LYS A C 1
ATOM 1719 O O . LYS A 1 212 ? -4.573 -1.543 16.605 1.00 83.06 212 LYS A O 1
ATOM 1724 N N . ASP A 1 213 ? -6.813 -1.662 16.766 1.00 82.81 213 ASP A N 1
ATOM 1725 C CA . ASP A 1 213 ? -7.051 -1.513 15.327 1.00 82.81 213 ASP A CA 1
ATOM 1726 C C . ASP A 1 213 ? -6.565 -0.143 14.823 1.00 82.81 213 ASP A C 1
ATOM 1728 O O . ASP A 1 213 ? -5.876 -0.088 13.807 1.00 82.81 213 ASP A O 1
ATOM 1732 N N . ILE A 1 214 ? -6.840 0.941 15.557 1.00 87.62 214 ILE A N 1
ATOM 1733 C CA . ILE A 1 214 ? -6.370 2.305 15.249 1.00 87.62 214 ILE A CA 1
ATOM 1734 C C . ILE A 1 214 ? -4.841 2.354 15.156 1.00 87.62 214 ILE A C 1
ATOM 1736 O O . ILE A 1 214 ? -4.317 2.790 14.132 1.00 87.62 214 ILE A O 1
ATOM 1740 N N . LEU A 1 215 ? -4.131 1.827 16.157 1.00 88.12 215 LEU A N 1
ATOM 1741 C CA . LEU A 1 215 ? -2.663 1.798 16.160 1.00 88.12 215 LEU A CA 1
ATOM 1742 C C . LEU A 1 215 ? -2.090 1.018 14.969 1.00 88.12 215 LEU A C 1
ATOM 1744 O O . LEU A 1 215 ? -1.092 1.417 14.366 1.00 88.12 215 LEU A O 1
ATOM 1748 N N . ASN A 1 216 ? -2.718 -0.105 14.611 1.00 89.50 216 ASN A N 1
ATOM 1749 C CA . ASN A 1 216 ? -2.303 -0.879 13.445 1.00 89.50 216 ASN A CA 1
ATOM 1750 C C . ASN A 1 216 ? -2.518 -0.088 12.147 1.00 89.50 216 ASN A C 1
ATOM 1752 O O . ASN A 1 216 ? -1.648 -0.104 11.282 1.00 89.50 216 ASN A O 1
ATOM 1756 N N . ILE A 1 217 ? -3.641 0.627 12.018 1.00 91.75 217 ILE A N 1
ATOM 1757 C CA . ILE A 1 217 ? -3.924 1.463 10.844 1.00 91.75 217 ILE A CA 1
ATOM 1758 C C . ILE A 1 217 ? -2.902 2.598 10.726 1.00 91.75 217 ILE A C 1
ATOM 1760 O O . ILE A 1 217 ? -2.381 2.813 9.634 1.00 91.75 217 ILE A O 1
ATOM 1764 N N . GLU A 1 218 ? -2.576 3.286 11.823 1.00 91.31 218 GLU A N 1
ATOM 1765 C CA . GLU A 1 218 ? -1.551 4.341 11.843 1.00 91.31 218 GLU A CA 1
ATOM 1766 C C . GLU A 1 218 ? -0.189 3.808 11.407 1.00 91.31 218 GLU A C 1
ATOM 1768 O O . GLU A 1 218 ? 0.482 4.403 10.562 1.00 91.31 218 GLU A O 1
ATOM 1773 N N . LYS A 1 219 ? 0.203 2.643 11.933 1.00 93.25 219 LYS A N 1
ATOM 1774 C CA . LYS A 1 219 ? 1.429 1.969 11.513 1.00 93.25 219 LYS A CA 1
ATOM 1775 C C . LYS A 1 219 ? 1.417 1.687 10.009 1.00 93.25 219 LYS A C 1
ATOM 1777 O O . LYS A 1 219 ? 2.387 2.025 9.334 1.00 93.25 219 LYS A O 1
ATOM 1782 N N . THR A 1 220 ? 0.332 1.125 9.474 1.00 94.19 220 THR A N 1
ATOM 1783 C CA . THR A 1 220 ? 0.206 0.864 8.033 1.00 94.19 220 THR A CA 1
ATOM 1784 C C . THR A 1 220 ? 0.261 2.164 7.220 1.00 94.19 220 THR A C 1
ATOM 1786 O O . THR A 1 220 ? 0.941 2.196 6.201 1.00 94.19 220 THR A O 1
ATOM 1789 N N . ILE A 1 221 ? -0.388 3.255 7.652 1.00 94.25 221 ILE A N 1
ATOM 1790 C CA . ILE A 1 221 ? -0.327 4.561 6.964 1.00 94.25 221 ILE A CA 1
ATOM 1791 C C . ILE A 1 221 ? 1.117 5.070 6.886 1.00 94.25 221 ILE A C 1
ATOM 1793 O O . ILE A 1 221 ? 1.550 5.496 5.815 1.00 94.25 221 ILE A O 1
ATOM 1797 N N . ASN A 1 222 ? 1.867 4.985 7.985 1.00 94.62 222 ASN A N 1
ATOM 1798 C CA . ASN A 1 222 ? 3.269 5.398 8.021 1.00 94.62 222 ASN A CA 1
ATOM 1799 C C . ASN A 1 222 ? 4.149 4.515 7.122 1.00 94.62 222 ASN A C 1
ATOM 1801 O O . ASN A 1 222 ? 4.960 5.034 6.358 1.00 94.62 222 ASN A O 1
ATOM 1805 N N . GLU A 1 223 ? 3.952 3.191 7.145 1.00 94.81 223 GLU A N 1
ATOM 1806 C CA . GLU A 1 223 ? 4.657 2.275 6.236 1.00 94.81 223 GLU A CA 1
ATOM 1807 C C . GLU A 1 223 ? 4.370 2.604 4.761 1.00 94.81 223 GLU A C 1
ATOM 1809 O O . GLU A 1 223 ? 5.286 2.592 3.937 1.00 94.81 223 GLU A O 1
ATOM 1814 N N . LEU A 1 224 ? 3.121 2.941 4.420 1.00 95.19 224 LEU A N 1
ATOM 1815 C CA . LEU A 1 224 ? 2.733 3.338 3.063 1.00 95.19 224 LEU A CA 1
ATOM 1816 C C . LEU A 1 224 ? 3.323 4.694 2.655 1.00 95.19 224 LEU A C 1
ATOM 1818 O O . LEU A 1 224 ? 3.697 4.853 1.496 1.00 95.19 224 LEU A O 1
ATOM 1822 N N . ALA A 1 225 ? 3.455 5.647 3.582 1.00 94.06 225 ALA A N 1
ATOM 1823 C CA . ALA A 1 225 ? 4.111 6.926 3.315 1.00 94.06 225 ALA A CA 1
ATOM 1824 C C . ALA A 1 225 ? 5.594 6.726 2.962 1.00 94.06 225 ALA A C 1
ATOM 1826 O O . ALA A 1 225 ? 6.049 7.191 1.917 1.00 94.06 225 ALA A O 1
ATOM 1827 N N . THR A 1 226 ? 6.322 5.935 3.757 1.00 95.06 226 THR A N 1
ATOM 1828 C CA . THR A 1 226 ? 7.711 5.565 3.441 1.00 95.06 226 THR A CA 1
ATOM 1829 C C . THR A 1 226 ? 7.809 4.815 2.109 1.00 95.06 226 THR A C 1
ATOM 1831 O O . THR A 1 226 ? 8.717 5.064 1.316 1.00 95.06 226 THR A O 1
ATOM 1834 N N . MET A 1 227 ? 6.862 3.915 1.823 1.00 93.94 227 MET A N 1
ATOM 1835 C CA . MET A 1 227 ? 6.794 3.200 0.544 1.00 93.94 227 MET A CA 1
ATOM 1836 C C . MET A 1 227 ? 6.626 4.169 -0.636 1.00 93.94 227 MET A C 1
ATOM 1838 O O . MET A 1 227 ? 7.293 4.026 -1.660 1.00 93.94 227 MET A O 1
ATOM 1842 N N . PHE A 1 228 ? 5.754 5.167 -0.494 1.00 93.12 228 PHE A N 1
ATOM 1843 C CA . PHE A 1 228 ? 5.506 6.178 -1.517 1.00 93.12 228 PHE A CA 1
ATOM 1844 C C . PHE A 1 228 ? 6.751 7.025 -1.801 1.00 93.12 228 PHE A C 1
ATOM 1846 O O . PHE A 1 228 ? 7.077 7.256 -2.966 1.00 93.12 228 PHE A O 1
ATOM 1853 N N . GLU A 1 229 ? 7.475 7.444 -0.761 1.00 94.38 229 GLU A N 1
ATOM 1854 C CA . GLU A 1 229 ? 8.743 8.170 -0.905 1.00 94.38 229 GLU A CA 1
ATOM 1855 C C . GLU A 1 229 ? 9.780 7.339 -1.667 1.00 94.38 229 GLU A C 1
ATOM 1857 O O . GLU A 1 229 ? 10.399 7.830 -2.610 1.00 94.38 229 GLU A O 1
ATOM 1862 N N . GLN A 1 230 ? 9.915 6.056 -1.323 1.00 93.56 230 GLN A N 1
ATOM 1863 C CA . GLN A 1 230 ? 10.848 5.142 -1.985 1.00 93.56 230 GLN A CA 1
ATOM 1864 C C . GLN A 1 230 ? 10.517 4.957 -3.471 1.00 93.56 230 GLN A C 1
ATOM 1866 O O . GLN A 1 230 ? 11.402 5.066 -4.316 1.00 93.56 230 GLN A O 1
ATOM 1871 N N . VAL A 1 231 ? 9.245 4.731 -3.810 1.00 92.69 231 VAL A N 1
ATOM 1872 C CA . VAL A 1 231 ? 8.808 4.581 -5.210 1.00 92.69 231 VAL A CA 1
ATOM 1873 C C . VAL A 1 231 ? 8.958 5.895 -5.984 1.00 92.69 231 VAL A C 1
ATOM 1875 O O . VAL A 1 231 ? 9.337 5.885 -7.155 1.00 92.69 231 VAL A O 1
ATOM 1878 N N . SER A 1 232 ? 8.708 7.034 -5.337 1.00 89.62 232 SER A N 1
ATOM 1879 C CA . SER A 1 232 ? 8.929 8.357 -5.934 1.00 89.62 232 SER A CA 1
ATOM 1880 C C . SER A 1 232 ? 10.410 8.603 -6.227 1.00 89.62 232 SER A C 1
ATOM 1882 O O . SER A 1 232 ? 10.739 9.123 -7.294 1.00 89.62 232 SER A O 1
ATOM 1884 N N . GLY A 1 233 ? 11.302 8.158 -5.336 1.00 90.50 233 GLY A N 1
ATOM 1885 C CA . GLY A 1 233 ? 12.749 8.153 -5.560 1.00 90.50 233 GLY A CA 1
ATOM 1886 C C . GLY A 1 233 ? 13.137 7.386 -6.825 1.00 90.50 233 GLY A C 1
ATOM 1887 O O . GLY A 1 233 ? 13.808 7.946 -7.689 1.00 90.50 233 GLY A O 1
ATOM 1888 N N . MET A 1 234 ? 12.610 6.168 -7.011 1.00 87.94 234 MET A N 1
ATOM 1889 C CA . MET A 1 234 ? 12.866 5.360 -8.219 1.00 87.94 234 MET A CA 1
ATOM 1890 C C . MET A 1 234 ? 12.438 6.075 -9.511 1.00 87.94 234 MET A C 1
ATOM 1892 O O . MET A 1 234 ? 13.109 5.975 -10.538 1.00 87.94 234 MET A O 1
ATOM 1896 N N . ILE A 1 235 ? 11.315 6.804 -9.482 1.00 87.56 235 ILE A N 1
ATOM 1897 C CA . ILE A 1 235 ? 10.831 7.581 -10.637 1.00 87.56 235 ILE A CA 1
ATOM 1898 C C . ILE A 1 235 ? 11.763 8.767 -10.921 1.00 87.56 235 ILE A C 1
ATOM 1900 O O . ILE A 1 235 ? 12.011 9.072 -12.088 1.00 87.56 235 ILE A O 1
ATOM 1904 N N . SER A 1 236 ? 12.262 9.429 -9.872 1.00 86.12 236 SER A N 1
ATOM 1905 C CA . SER A 1 236 ? 13.156 10.585 -9.986 1.00 86.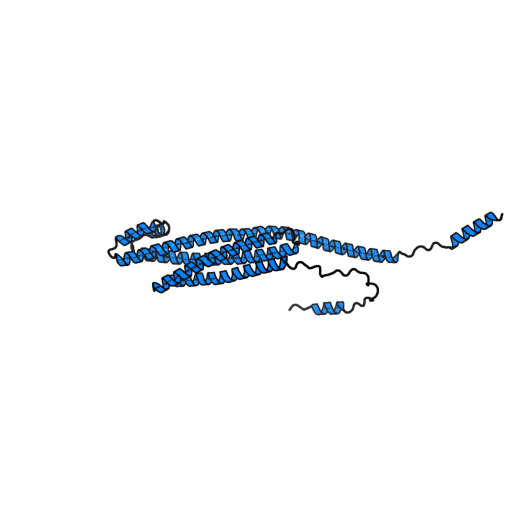12 236 SER A CA 1
ATOM 1906 C C . SER A 1 236 ? 14.523 10.201 -10.551 1.00 86.12 236 SER A C 1
ATOM 1908 O O . SER A 1 236 ? 14.996 10.849 -11.480 1.00 86.12 236 SER A O 1
ATOM 1910 N N . GLU A 1 237 ? 15.131 9.124 -10.047 1.00 82.38 237 GLU A N 1
ATOM 1911 C CA . GLU A 1 237 ? 16.430 8.615 -10.521 1.00 82.38 237 GLU A CA 1
ATOM 1912 C C . GLU A 1 237 ? 16.411 8.273 -12.019 1.00 82.38 237 GLU A C 1
ATOM 1914 O O . GLU A 1 237 ? 17.407 8.414 -12.727 1.00 82.38 237 GLU A O 1
ATOM 1919 N N . GLN A 1 238 ? 15.258 7.841 -12.529 1.00 73.44 238 GLN A N 1
ATOM 1920 C CA . GLN A 1 238 ? 15.100 7.483 -13.936 1.00 73.44 238 GLN A CA 1
ATOM 1921 C C . GLN A 1 238 ? 14.902 8.680 -14.860 1.00 73.44 238 GLN A C 1
ATOM 1923 O O . GLN A 1 238 ? 15.232 8.575 -16.040 1.00 73.44 238 GLN A O 1
ATOM 1928 N N . GLN A 1 239 ? 14.403 9.811 -14.352 1.00 69.38 239 GLN A N 1
ATOM 1929 C CA . GLN A 1 239 ? 14.224 11.016 -15.161 1.00 69.38 239 GLN A CA 1
ATOM 1930 C C . GLN A 1 239 ? 15.580 11.587 -15.604 1.00 69.38 239 GLN A C 1
ATOM 1932 O O . GLN A 1 239 ? 15.765 11.871 -16.783 1.00 69.38 239 GLN A O 1
ATOM 1937 N N . GLU A 1 240 ? 16.561 11.633 -14.698 1.00 66.44 240 GLU A N 1
ATOM 1938 C CA . GLU A 1 240 ? 17.925 12.091 -15.002 1.00 66.44 240 GLU A CA 1
ATOM 1939 C C . GLU A 1 240 ? 18.623 11.191 -16.040 1.00 66.44 240 GLU A C 1
ATOM 1941 O O . GLU A 1 240 ? 19.395 11.654 -16.884 1.00 66.44 240 GLU A O 1
ATOM 1946 N N . MET A 1 241 ? 18.332 9.888 -16.020 1.00 64.50 241 MET A N 1
ATOM 1947 C CA . MET A 1 241 ? 18.881 8.947 -16.992 1.00 64.50 241 MET A CA 1
ATOM 1948 C C . MET A 1 241 ? 18.259 9.119 -18.381 1.00 64.50 241 MET A C 1
ATOM 1950 O O . MET A 1 241 ? 18.982 9.048 -19.372 1.00 64.50 241 MET A O 1
ATOM 1954 N N . ILE A 1 242 ? 16.947 9.366 -18.470 1.00 63.97 242 ILE A N 1
ATOM 1955 C CA . ILE A 1 242 ? 16.272 9.626 -19.751 1.00 63.97 242 ILE A CA 1
ATOM 1956 C C . ILE A 1 242 ? 16.842 10.891 -20.399 1.00 63.97 242 ILE A C 1
ATOM 1958 O O . ILE A 1 242 ? 17.238 10.822 -21.559 1.00 63.97 242 ILE A O 1
ATOM 1962 N N . ASP A 1 243 ? 16.987 11.985 -19.648 1.00 63.28 243 ASP A N 1
ATOM 1963 C CA . ASP A 1 243 ? 17.483 13.266 -20.173 1.00 63.28 243 ASP A CA 1
ATOM 1964 C C . ASP A 1 243 ? 18.924 13.138 -20.719 1.00 63.28 243 ASP A C 1
ATOM 1966 O O . ASP A 1 243 ? 19.244 13.582 -21.824 1.00 63.28 243 ASP A O 1
ATOM 1970 N N . ASN A 1 244 ? 19.805 12.439 -19.993 1.00 59.59 244 ASN A N 1
ATOM 1971 C CA . ASN A 1 244 ? 21.163 12.137 -20.461 1.00 59.59 244 ASN A CA 1
ATOM 1972 C C . ASN A 1 244 ? 21.172 11.210 -21.684 1.00 59.59 244 ASN A C 1
ATOM 1974 O O . ASN A 1 244 ? 22.083 11.272 -22.520 1.00 59.59 244 ASN A O 1
ATOM 1978 N N . ILE A 1 245 ? 20.176 10.328 -21.789 1.00 56.69 245 ILE A N 1
ATOM 1979 C CA . ILE A 1 245 ? 20.061 9.375 -22.880 1.00 56.69 245 ILE A CA 1
ATOM 1980 C C . ILE A 1 245 ? 19.509 10.028 -24.162 1.00 56.69 245 ILE A C 1
ATOM 1982 O O . ILE A 1 245 ? 20.048 9.734 -25.235 1.00 56.69 245 ILE A O 1
ATOM 1986 N N . GLU A 1 246 ? 18.531 10.928 -24.066 1.00 57.62 246 GLU A N 1
ATOM 1987 C CA . GLU A 1 246 ? 17.971 11.690 -25.192 1.00 57.62 246 GLU A CA 1
ATOM 1988 C C . GLU A 1 246 ? 19.057 12.477 -25.936 1.00 57.62 246 GLU A C 1
ATOM 1990 O O . GLU A 1 246 ? 19.181 12.320 -27.153 1.00 57.62 246 GLU A O 1
ATOM 1995 N N . ASN A 1 247 ? 19.937 13.170 -25.203 1.00 57.19 247 ASN A N 1
ATOM 1996 C CA . ASN A 1 247 ? 21.053 13.931 -25.782 1.00 57.19 247 ASN A CA 1
ATOM 1997 C C . ASN A 1 247 ? 21.934 13.080 -26.720 1.00 57.19 247 ASN A C 1
ATOM 1999 O O . ASN A 1 247 ? 22.237 13.471 -27.839 1.00 57.19 247 ASN A O 1
ATOM 2003 N N . GLY A 1 248 ? 22.289 11.854 -26.328 1.00 54.97 248 GLY A N 1
ATOM 2004 C CA . GLY A 1 248 ? 23.110 10.991 -27.193 1.00 54.97 248 GLY A CA 1
ATOM 2005 C C . GLY A 1 248 ? 22.341 10.160 -28.230 1.00 54.97 248 GLY A C 1
ATOM 2006 O O . GLY A 1 248 ? 22.982 9.500 -29.047 1.00 54.97 248 GLY A O 1
ATOM 2007 N N . VAL A 1 249 ? 20.999 10.143 -28.223 1.00 55.47 249 VAL A N 1
ATOM 2008 C CA . VAL A 1 249 ? 20.210 9.649 -29.375 1.00 55.47 249 VAL A CA 1
ATOM 2009 C C . VAL A 1 249 ? 20.172 10.709 -30.467 1.00 55.47 249 VAL A C 1
ATOM 2011 O O . VAL A 1 249 ? 20.287 10.353 -31.640 1.00 55.47 249 VAL A O 1
ATOM 2014 N N . GLU A 1 250 ? 20.061 11.984 -30.091 1.00 57.62 250 GLU A N 1
ATOM 2015 C CA . GLU A 1 250 ? 20.240 13.104 -31.014 1.00 57.62 250 GLU A CA 1
ATOM 2016 C C . GLU A 1 250 ? 21.627 13.031 -31.672 1.00 57.62 250 GLU A C 1
ATOM 2018 O O . GLU A 1 250 ? 21.700 12.952 -32.901 1.00 57.62 250 GLU A O 1
ATOM 2023 N N . ASP A 1 251 ? 22.691 12.844 -30.881 1.00 53.09 251 ASP A N 1
ATOM 2024 C CA . ASP A 1 251 ? 24.058 12.670 -31.396 1.00 53.09 251 ASP A CA 1
ATOM 2025 C C . ASP A 1 251 ? 24.209 11.439 -32.312 1.00 53.09 251 ASP A C 1
ATOM 2027 O O . ASP A 1 251 ? 24.853 11.496 -33.362 1.00 53.09 251 ASP A O 1
ATOM 2031 N N . ALA A 1 252 ? 23.631 10.288 -31.943 1.00 56.94 252 ALA A N 1
ATOM 2032 C CA . ALA A 1 252 ? 23.731 9.064 -32.743 1.00 56.94 252 ALA A CA 1
ATOM 2033 C C . ALA A 1 252 ? 22.932 9.160 -34.053 1.00 56.94 252 ALA A C 1
ATOM 2035 O O . ALA A 1 252 ? 23.376 8.671 -35.094 1.00 56.94 252 ALA A O 1
ATOM 2036 N N . ASN A 1 253 ? 21.763 9.802 -34.023 1.00 62.03 253 ASN A N 1
ATOM 2037 C CA . ASN A 1 253 ? 20.980 10.089 -35.218 1.00 62.03 253 ASN A CA 1
ATOM 2038 C C . ASN A 1 253 ? 21.736 11.059 -36.138 1.00 62.03 253 ASN A C 1
ATOM 2040 O O . ASN A 1 253 ? 21.819 10.819 -37.343 1.00 62.03 253 ASN A O 1
ATOM 2044 N N . GLU A 1 254 ? 22.366 12.093 -35.578 1.00 58.72 254 GLU A N 1
ATOM 2045 C CA . GLU A 1 254 ? 23.221 13.016 -36.326 1.00 58.72 254 GLU A CA 1
ATOM 2046 C C . GLU A 1 254 ? 24.414 12.285 -36.973 1.00 58.72 254 GLU A C 1
ATOM 2048 O O . GLU A 1 254 ? 24.689 12.471 -38.162 1.00 58.72 254 GLU A O 1
ATOM 2053 N N . GLN A 1 255 ? 25.053 11.353 -36.257 1.00 60.31 255 GLN A N 1
ATOM 2054 C CA . GLN A 1 255 ? 26.129 10.511 -36.795 1.00 60.31 255 GLN A CA 1
ATOM 2055 C C . GLN A 1 255 ? 25.658 9.564 -37.908 1.00 60.31 255 GLN A C 1
ATOM 2057 O O . GLN A 1 255 ? 26.373 9.388 -38.894 1.00 60.31 255 GLN A O 1
ATOM 2062 N N . ILE A 1 256 ? 24.461 8.972 -37.805 1.00 63.50 256 ILE A N 1
ATOM 2063 C CA . ILE A 1 256 ? 23.887 8.121 -38.865 1.00 63.50 256 ILE A CA 1
ATOM 2064 C C . ILE A 1 256 ? 23.553 8.953 -40.106 1.00 63.50 256 ILE A C 1
ATOM 2066 O O . ILE A 1 256 ? 23.828 8.521 -41.229 1.00 63.50 256 ILE A O 1
ATOM 2070 N N . ILE A 1 257 ? 22.996 10.152 -39.929 1.00 64.06 257 ILE A N 1
ATOM 2071 C CA . ILE A 1 257 ? 22.721 11.086 -41.027 1.00 64.06 257 ILE A CA 1
ATOM 2072 C C . ILE A 1 257 ? 24.036 11.496 -41.708 1.00 64.06 257 ILE A C 1
ATOM 2074 O O . ILE A 1 257 ? 24.138 11.444 -42.939 1.00 64.06 257 ILE A O 1
ATOM 2078 N N . GLY A 1 258 ? 25.067 11.819 -40.923 1.00 68.06 258 GLY A N 1
ATOM 2079 C CA . GLY A 1 258 ? 26.415 12.105 -41.413 1.00 68.06 258 GLY A CA 1
ATOM 2080 C C . GLY A 1 258 ? 27.023 10.927 -42.180 1.00 68.06 258 GLY A C 1
ATOM 2081 O O . GLY A 1 258 ? 27.466 11.088 -43.317 1.00 68.06 258 GLY A O 1
ATOM 2082 N N . ALA A 1 259 ? 26.966 9.717 -41.620 1.00 65.50 259 ALA A N 1
ATOM 2083 C CA . ALA A 1 259 ? 27.474 8.501 -42.251 1.00 65.50 259 ALA A CA 1
ATOM 2084 C C . ALA A 1 259 ? 26.724 8.154 -43.547 1.00 65.50 259 ALA A C 1
ATOM 2086 O O . ALA A 1 259 ? 27.351 7.806 -44.546 1.00 65.50 259 ALA A O 1
ATOM 2087 N N . SER A 1 260 ? 25.397 8.298 -43.575 1.00 74.69 260 SER A N 1
ATOM 2088 C CA . SER A 1 260 ? 24.575 8.118 -44.780 1.00 74.69 260 SER A CA 1
ATOM 2089 C C . SER A 1 260 ? 24.971 9.104 -45.888 1.00 74.69 260 SER A C 1
ATOM 2091 O O . SER A 1 260 ? 25.118 8.719 -47.051 1.00 74.69 260 SER A O 1
ATOM 2093 N N . SER A 1 261 ? 25.236 10.363 -45.523 1.00 76.94 261 SER A N 1
ATOM 2094 C CA . SER A 1 261 ? 25.739 11.390 -46.442 1.00 76.94 261 SER A CA 1
ATOM 2095 C C . SER A 1 261 ? 27.121 11.034 -47.003 1.00 76.94 261 SER A C 1
ATOM 2097 O O . SER A 1 261 ? 27.339 11.109 -48.216 1.00 76.94 261 SER A O 1
ATOM 2099 N N . GLU A 1 262 ? 28.045 10.568 -46.160 1.00 76.62 262 GLU A N 1
ATOM 2100 C CA . GLU A 1 262 ? 29.374 10.127 -46.600 1.00 76.62 262 GLU A CA 1
ATOM 2101 C C . GLU A 1 262 ? 29.315 8.875 -47.489 1.00 76.62 262 GLU A C 1
ATOM 2103 O O . GLU A 1 262 ? 29.991 8.811 -48.519 1.00 76.62 262 GLU A O 1
ATOM 2108 N N . VAL A 1 263 ? 28.435 7.916 -47.186 1.00 74.44 263 VAL A N 1
ATOM 2109 C CA . VAL A 1 263 ? 28.174 6.754 -48.052 1.00 74.44 263 VAL A CA 1
ATOM 2110 C C . VAL A 1 263 ? 27.620 7.201 -49.408 1.00 74.44 263 VAL A C 1
ATOM 2112 O O . VAL A 1 263 ? 28.075 6.718 -50.450 1.00 74.44 263 VAL A O 1
ATOM 2115 N N . ALA A 1 264 ? 26.695 8.163 -49.435 1.00 76.31 264 ALA A N 1
ATOM 2116 C CA . ALA A 1 264 ? 26.163 8.712 -50.679 1.00 76.31 264 ALA A CA 1
ATOM 2117 C C . ALA A 1 264 ? 27.263 9.381 -51.524 1.00 76.31 264 ALA A C 1
ATOM 2119 O O . ALA A 1 264 ? 27.363 9.119 -52.730 1.00 76.31 264 ALA A O 1
ATOM 2120 N N . LYS A 1 265 ? 28.147 10.175 -50.903 1.00 82.62 265 LYS A N 1
ATOM 2121 C CA . LYS A 1 265 ? 29.320 10.766 -51.572 1.00 82.62 265 LYS A CA 1
ATOM 2122 C C . LYS A 1 265 ? 30.262 9.685 -52.107 1.00 82.62 265 LYS A C 1
ATOM 2124 O O . LYS A 1 265 ? 30.667 9.749 -53.270 1.00 82.62 265 LYS A O 1
ATOM 2129 N N . ALA A 1 266 ? 30.563 8.657 -51.314 1.00 71.75 266 ALA A N 1
ATOM 2130 C CA . ALA A 1 266 ? 31.425 7.544 -51.712 1.00 71.75 266 ALA A CA 1
ATOM 2131 C C . ALA A 1 266 ? 30.868 6.774 -52.924 1.00 71.75 266 ALA A C 1
ATOM 2133 O O . ALA A 1 266 ? 31.619 6.418 -53.835 1.00 71.75 266 ALA A O 1
ATOM 2134 N N . VAL A 1 267 ? 29.546 6.577 -53.003 1.00 75.94 267 VAL A N 1
ATOM 2135 C CA . VAL A 1 267 ? 28.887 5.977 -54.177 1.00 75.94 267 VAL A CA 1
ATOM 2136 C C . VAL A 1 267 ? 29.067 6.848 -55.426 1.00 75.94 267 VAL A C 1
ATOM 2138 O O . VAL A 1 267 ? 29.361 6.320 -56.504 1.00 75.94 267 VAL A O 1
ATOM 2141 N N . VAL A 1 268 ? 28.936 8.173 -55.305 1.00 78.81 268 VAL A N 1
ATOM 2142 C CA . VAL A 1 268 ? 29.164 9.112 -56.419 1.00 78.81 268 VAL A CA 1
ATOM 2143 C C . VAL A 1 268 ? 30.622 9.071 -56.880 1.00 78.81 268 VAL A C 1
ATOM 2145 O O . VAL A 1 268 ? 30.877 8.960 -58.084 1.00 78.81 268 VAL A O 1
ATOM 2148 N N . TYR A 1 269 ? 31.581 9.086 -55.951 1.00 75.00 269 TYR A N 1
ATOM 2149 C CA . TYR A 1 269 ? 33.006 8.964 -56.271 1.00 75.00 269 TYR A CA 1
ATOM 2150 C C . TYR A 1 269 ? 33.334 7.634 -56.952 1.00 75.00 269 TYR A C 1
ATOM 2152 O O . TYR A 1 269 ? 34.000 7.627 -57.989 1.00 75.00 269 TYR A O 1
ATOM 2160 N N . ARG A 1 270 ? 32.792 6.514 -56.456 1.00 67.00 270 ARG A N 1
ATOM 2161 C CA . ARG A 1 270 ? 32.946 5.189 -57.078 1.00 67.00 270 ARG A CA 1
ATOM 2162 C C . ARG A 1 270 ? 32.399 5.162 -58.508 1.00 67.00 270 ARG A C 1
ATOM 2164 O O . ARG A 1 270 ? 33.048 4.613 -59.399 1.00 67.00 270 ARG A O 1
ATOM 2171 N N . LYS A 1 271 ? 31.233 5.771 -58.758 1.00 68.88 271 LYS A N 1
ATOM 2172 C CA . LYS A 1 271 ? 30.653 5.889 -60.110 1.00 68.88 271 LYS A CA 1
ATOM 2173 C C . LYS A 1 271 ? 31.512 6.754 -61.038 1.00 68.88 271 LYS A C 1
ATOM 2175 O O . LYS A 1 271 ? 31.678 6.397 -62.202 1.00 68.88 271 LYS A O 1
ATOM 2180 N N . LYS A 1 272 ? 32.080 7.859 -60.539 1.00 69.81 272 LYS A N 1
ATOM 2181 C CA . LYS A 1 272 ? 33.004 8.716 -61.305 1.00 69.81 272 LYS A CA 1
ATOM 2182 C C . LYS A 1 272 ? 34.311 8.000 -61.640 1.00 69.81 272 LYS A C 1
ATOM 2184 O O . LYS A 1 272 ? 34.731 8.044 -62.788 1.00 69.81 272 LYS A O 1
ATOM 2189 N N . SER A 1 273 ? 34.909 7.293 -60.684 1.00 61.16 273 SER A N 1
ATOM 2190 C CA . SER A 1 273 ? 36.156 6.545 -60.892 1.00 61.16 273 SER A CA 1
ATOM 2191 C C . SER A 1 273 ? 36.013 5.462 -61.971 1.00 61.16 273 SER A C 1
ATOM 2193 O O . SER A 1 273 ? 36.885 5.335 -62.825 1.00 61.16 273 SER A O 1
ATOM 2195 N N . ARG A 1 274 ? 34.868 4.767 -62.044 1.00 61.59 274 ARG A N 1
ATOM 2196 C CA . ARG A 1 274 ? 34.601 3.783 -63.114 1.00 61.59 274 ARG A CA 1
ATOM 2197 C C . ARG A 1 274 ? 34.499 4.387 -64.519 1.00 61.59 274 ARG A C 1
ATOM 2199 O O . ARG A 1 274 ? 34.726 3.666 -65.481 1.00 61.59 274 ARG A O 1
ATOM 2206 N N . LYS A 1 275 ? 34.190 5.683 -64.653 1.00 59.38 275 LYS A N 1
ATOM 2207 C CA . LYS A 1 275 ? 34.205 6.381 -65.952 1.00 59.38 275 LYS A CA 1
ATOM 2208 C C . LYS A 1 275 ? 35.610 6.782 -66.411 1.00 59.38 275 LYS A C 1
ATOM 2210 O O . LYS A 1 275 ? 35.771 7.098 -67.581 1.00 59.38 275 LYS A O 1
ATOM 2215 N N . VAL A 1 276 ? 36.603 6.785 -65.517 1.00 56.88 276 VAL A N 1
ATOM 2216 C CA . VAL A 1 276 ? 37.958 7.309 -65.784 1.00 56.88 276 VAL A CA 1
ATOM 2217 C C . VAL A 1 276 ? 38.975 6.191 -66.073 1.00 56.88 276 VAL A C 1
ATOM 2219 O O . VAL A 1 276 ? 40.122 6.470 -66.396 1.00 56.88 276 VAL A O 1
ATOM 2222 N N . ASN A 1 277 ? 38.559 4.920 -66.085 1.00 51.22 277 ASN A N 1
ATOM 2223 C CA . ASN A 1 277 ? 39.404 3.810 -66.541 1.00 51.22 277 ASN A CA 1
ATOM 2224 C C . ASN A 1 277 ? 39.311 3.602 -68.065 1.00 51.22 277 ASN A C 1
ATOM 2226 O O . ASN A 1 277 ? 39.102 2.491 -68.539 1.00 51.22 277 ASN A O 1
ATOM 2230 N N . THR A 1 278 ? 39.481 4.667 -68.846 1.00 51.94 278 THR A N 1
ATOM 2231 C CA . THR A 1 278 ? 40.094 4.534 -70.172 1.00 51.94 278 THR A CA 1
ATOM 2232 C C . THR A 1 278 ? 41.580 4.745 -69.950 1.00 51.94 278 THR A C 1
ATOM 2234 O O . THR A 1 278 ? 42.039 5.878 -69.805 1.00 51.94 278 THR A O 1
ATOM 2237 N N . THR A 1 279 ? 42.320 3.646 -69.829 1.00 58.72 279 THR A N 1
ATOM 2238 C CA . THR A 1 279 ? 43.781 3.677 -69.864 1.00 58.72 279 THR A CA 1
ATOM 2239 C C . THR A 1 279 ? 44.216 4.514 -71.072 1.00 58.72 279 THR A C 1
ATOM 2241 O O . THR A 1 279 ? 43.675 4.313 -72.163 1.00 58.72 279 THR A O 1
ATOM 2244 N N . PRO A 1 280 ? 45.149 5.473 -70.935 1.00 54.91 280 PRO A N 1
ATOM 2245 C CA . PRO A 1 280 ? 45.721 6.099 -72.111 1.00 54.91 280 PRO A CA 1
ATOM 2246 C C . PRO A 1 280 ? 46.489 5.004 -72.853 1.00 54.91 280 PRO A C 1
ATOM 2248 O O . PRO A 1 280 ? 47.563 4.582 -72.425 1.00 54.91 280 PRO A O 1
ATOM 2251 N N . THR A 1 281 ? 45.921 4.490 -73.943 1.00 59.31 281 THR A N 1
ATOM 2252 C CA . THR A 1 281 ? 46.673 3.700 -74.914 1.00 59.31 281 THR A CA 1
ATOM 2253 C C . THR A 1 281 ? 47.756 4.623 -75.452 1.00 59.31 281 THR A C 1
ATOM 2255 O O . THR A 1 281 ? 47.477 5.508 -76.262 1.00 59.31 281 THR A O 1
ATOM 2258 N N . LEU A 1 282 ? 48.979 4.477 -74.942 1.00 63.00 282 LEU A N 1
ATOM 2259 C CA . LEU A 1 282 ? 50.146 5.138 -75.511 1.00 63.00 282 LEU A CA 1
ATOM 2260 C C . LEU A 1 282 ? 50.178 4.804 -77.012 1.00 63.00 282 LEU A C 1
ATOM 2262 O O . LEU A 1 282 ? 50.005 3.633 -77.364 1.00 63.00 282 LEU A O 1
ATOM 2266 N N . PRO A 1 283 ? 50.347 5.793 -77.908 1.00 64.50 283 PRO A N 1
ATOM 2267 C CA . PRO A 1 283 ? 50.325 5.535 -79.338 1.00 64.50 283 PRO A CA 1
ATOM 2268 C C . PRO A 1 283 ? 51.501 4.620 -79.689 1.00 64.50 283 PRO A C 1
ATOM 2270 O O . PRO A 1 283 ? 52.656 5.027 -79.644 1.00 64.50 283 PRO A O 1
ATOM 2273 N N . THR A 1 284 ? 51.214 3.380 -80.075 1.00 63.25 284 THR A N 1
ATOM 2274 C CA . THR A 1 284 ? 52.202 2.371 -80.505 1.00 63.25 284 THR A CA 1
ATOM 2275 C C . THR A 1 284 ? 53.070 2.831 -81.687 1.00 63.25 284 THR A C 1
ATOM 2277 O O . THR A 1 284 ? 54.122 2.253 -81.951 1.00 63.25 284 THR A O 1
ATOM 2280 N N . SER A 1 285 ? 52.675 3.920 -82.355 1.00 60.81 285 SER A N 1
ATOM 2281 C CA . SER A 1 285 ? 53.422 4.605 -83.414 1.00 60.81 285 SER A CA 1
ATOM 2282 C C . SER A 1 285 ? 54.793 5.130 -82.955 1.00 60.81 285 SER A C 1
ATOM 2284 O O . SER A 1 285 ? 55.764 5.025 -83.702 1.00 60.81 285 SER A O 1
ATOM 2286 N N . SER A 1 286 ? 54.927 5.649 -81.728 1.00 64.06 286 SER A N 1
ATOM 2287 C CA . SER A 1 286 ? 56.207 6.220 -81.272 1.00 64.06 286 SER A CA 1
ATOM 2288 C C . SER A 1 286 ? 57.265 5.159 -80.947 1.00 64.06 286 SER A C 1
ATOM 2290 O O . SER A 1 286 ? 58.451 5.412 -81.141 1.00 64.06 286 SER A O 1
ATOM 2292 N N . LEU A 1 287 ? 56.862 3.948 -80.546 1.00 65.88 287 LEU A N 1
ATOM 2293 C CA . LEU A 1 287 ? 57.790 2.825 -80.342 1.00 65.88 287 LEU A CA 1
ATOM 2294 C C . LEU A 1 287 ? 58.311 2.250 -81.669 1.00 65.88 287 LEU A C 1
ATOM 2296 O O . LEU A 1 287 ? 59.472 1.850 -81.746 1.00 65.88 287 LEU A O 1
ATOM 2300 N N . PHE A 1 288 ? 57.494 2.271 -82.728 1.00 71.19 288 PHE A N 1
ATOM 2301 C CA . PHE A 1 288 ? 57.916 1.841 -84.065 1.00 71.19 288 PHE A CA 1
ATOM 2302 C C . PHE A 1 288 ? 58.989 2.765 -84.653 1.00 71.19 288 PHE A C 1
ATOM 2304 O O . PHE A 1 288 ? 59.991 2.279 -85.170 1.00 71.19 288 PHE A O 1
ATOM 2311 N N . TYR A 1 289 ? 58.835 4.085 -84.498 1.00 74.56 289 TYR A N 1
ATOM 2312 C CA . TYR A 1 289 ? 59.824 5.057 -84.979 1.00 74.56 289 TYR A CA 1
ATOM 2313 C C . TYR A 1 289 ? 61.195 4.898 -84.308 1.00 74.56 289 TYR A C 1
ATOM 2315 O O . TYR A 1 289 ? 62.223 4.974 -84.983 1.00 74.56 289 TYR A O 1
ATOM 2323 N N . ILE A 1 290 ? 61.221 4.629 -82.998 1.00 76.56 290 ILE A N 1
ATOM 2324 C CA . ILE A 1 290 ? 62.466 4.427 -82.241 1.00 76.56 290 ILE A CA 1
ATOM 2325 C C . ILE A 1 290 ? 63.181 3.145 -82.695 1.00 76.56 290 ILE A C 1
ATOM 2327 O O . ILE A 1 290 ? 64.395 3.164 -82.891 1.00 76.56 290 ILE A O 1
ATOM 2331 N N . LEU A 1 291 ? 62.440 2.059 -82.939 1.00 75.12 291 LEU A N 1
ATOM 2332 C CA . LEU A 1 291 ? 63.004 0.804 -83.454 1.00 75.12 291 LEU A CA 1
ATOM 2333 C C . LEU A 1 291 ? 63.532 0.941 -84.890 1.00 75.12 291 LEU A C 1
ATOM 2335 O O . LEU A 1 291 ? 64.596 0.411 -85.204 1.00 75.12 291 LEU A O 1
ATOM 2339 N N . THR A 1 292 ? 62.848 1.694 -85.759 1.00 76.56 292 THR A N 1
ATOM 2340 C CA . THR A 1 292 ? 63.345 1.940 -87.125 1.00 76.56 292 THR A CA 1
ATOM 2341 C C . THR A 1 292 ? 64.579 2.842 -87.149 1.00 76.56 292 THR A C 1
ATOM 2343 O O . THR A 1 292 ? 65.485 2.613 -87.947 1.00 76.56 292 THR A O 1
ATOM 2346 N N . LEU A 1 293 ? 64.657 3.830 -86.248 1.00 74.75 293 LEU A N 1
ATOM 2347 C CA . LEU A 1 293 ? 65.827 4.703 -86.109 1.00 74.75 293 LEU A CA 1
ATOM 2348 C C . LEU A 1 293 ? 67.040 3.948 -85.555 1.00 74.75 293 LEU A C 1
ATOM 2350 O O . LEU A 1 293 ? 68.150 4.158 -86.040 1.00 74.75 293 LEU A O 1
ATOM 2354 N N . SER A 1 294 ? 66.848 3.035 -84.595 1.00 78.75 294 SER A N 1
ATOM 2355 C CA . SER A 1 294 ? 67.958 2.229 -84.073 1.00 78.75 294 SER A CA 1
ATOM 2356 C C . SER A 1 294 ? 68.474 1.220 -85.104 1.00 78.75 294 SER A C 1
ATOM 2358 O O . SER A 1 294 ? 69.676 0.983 -85.165 1.00 78.75 294 SER A O 1
ATOM 2360 N N . TYR A 1 295 ? 67.594 0.647 -85.934 1.00 81.25 295 TYR A N 1
ATOM 2361 C CA . TYR A 1 295 ? 67.995 -0.275 -87.002 1.00 81.25 295 TYR A CA 1
ATOM 2362 C C . TYR A 1 295 ? 68.779 0.437 -88.115 1.00 81.25 295 TYR A C 1
ATOM 2364 O O . TYR A 1 295 ? 69.761 -0.102 -88.618 1.00 81.25 295 TYR A O 1
ATOM 2372 N N . PHE A 1 296 ? 68.398 1.672 -88.460 1.00 79.12 296 PHE A N 1
ATOM 2373 C CA . PHE A 1 296 ? 69.116 2.478 -89.453 1.00 79.12 296 PHE A CA 1
ATOM 2374 C C . PHE A 1 296 ? 70.529 2.868 -88.983 1.00 79.12 296 PHE A C 1
ATOM 2376 O O . PHE A 1 296 ? 71.463 2.861 -89.779 1.00 79.12 296 PHE A O 1
ATOM 2383 N N . PHE A 1 297 ? 70.708 3.139 -87.685 1.00 78.69 297 PHE A N 1
ATOM 2384 C CA . PHE A 1 297 ? 72.011 3.502 -87.108 1.00 78.69 297 PHE A CA 1
ATOM 2385 C C . PHE A 1 297 ? 72.972 2.308 -86.942 1.00 78.69 297 PHE A C 1
ATOM 2387 O O . PHE A 1 297 ? 74.172 2.507 -86.819 1.00 78.69 297 PHE A O 1
ATOM 2394 N N . LEU A 1 298 ? 72.463 1.071 -86.941 1.00 74.19 298 LEU A N 1
ATOM 2395 C CA . LEU A 1 298 ? 73.266 -0.162 -86.873 1.00 74.19 298 LEU A CA 1
ATOM 2396 C C . LEU A 1 298 ? 73.736 -0.668 -88.251 1.00 74.19 298 LEU A C 1
ATOM 2398 O O . LEU A 1 298 ? 74.559 -1.578 -88.303 1.00 74.19 298 LEU A O 1
ATOM 2402 N N . LEU A 1 299 ? 73.209 -0.112 -89.350 1.00 69.19 299 LEU A N 1
ATOM 2403 C CA . LEU A 1 299 ? 73.546 -0.495 -90.730 1.00 69.19 299 LEU A CA 1
ATOM 2404 C C . LEU A 1 299 ? 74.406 0.541 -91.487 1.00 69.19 299 LEU A C 1
ATOM 2406 O O . LEU A 1 299 ? 74.676 0.334 -92.670 1.00 69.19 299 LEU A O 1
ATOM 2410 N N . SER A 1 300 ? 74.820 1.633 -90.836 1.00 61.12 300 SER A N 1
ATOM 2411 C CA . SER A 1 300 ? 75.807 2.609 -91.342 1.00 61.12 300 SER A CA 1
ATOM 2412 C C . SER A 1 300 ? 77.116 2.489 -90.574 1.00 61.12 300 SER A C 1
ATOM 2414 O O . SER A 1 300 ? 78.176 2.685 -91.207 1.00 61.12 300 SER A O 1
#

Radius of gyration: 40.33 Å; chains: 1; bounding box: 100×32×130 Å

Foldseek 3Di:
DDDDCPVVVVVVVVPDDDDPDPDPDDPDPPPVVPPPPPLVVVLVVLLVVLVVLLVVLLVLLVVLLVLLVQLLPDPDPVSNVVSVVVSVVSVVVSVVSLVVSLVSLVVLLVSLPDPVDDLVSSLVSLVSSLVSLVSSLVSLVSSLVSLVVSLVSLLVVLLVLVCVLPVPDDPVNSVCLLPPPCVLVVLLVSLVPDPPVPVSVVSSVVNVVSSVVNVVSVVSSVVSVVSSVVSVVSSVVSVVVNVVSVVVVVVVVVVVVVVVVVVVVVVVVVVVVVVPPPDPPDPVVVVVVVVVVVVVVVVD

Sequence (300 aa):
MSRDRFGEFQQRSGTAGYAQDDFNNAHSINMNQISGHTSDQKFFKMIDDVKAKISDLDSQTQQVRYLSDKTLSSINDQTFQASRNELELLNRQVEHEIKQTKADLEYIQSVCNEPSLSRTQSIARIGRHQALSKNFASLITKYQQIKHEFYDKSKMRLKRQFLIAKPNATEEEIDDAIENQQANNIFAQAVLNSNRSGEARRVLKDIEDRHKDILNIEKTINELATMFEQVSGMISEQQEMIDNIENGVEDANEQIIGASSEVAKAVVYRKKSRKVNTTPTLPTSSLFYILTLSYFFLLS